Protein AF-A0A6N9NFJ2-F1 (afdb_monomer)

Nearest PDB structures (foldseek):
  4tq3-assembly1_A  TM=7.080E-01  e=1.191E-01  Archaeoglobus fulgidus DSM 4304
  4od4-assembly1_A  TM=5.923E-01  e=2.872E-01  Aeropyrum pernix K1
  8djm-assembly1_B  TM=4.658E-01  e=3.847E+00  Cricetulus griseus

Secondary structure (DSSP, 8-state):
-HHHHHHHHHHHHHHHHHS-BTTBPPGGGSTTTHHHHHHHHHHIIIIIHHHHHTT-----HHHHHHHHHHHHHHHHHHHHHHHHTHHHHHHTT---HHHHHHHHHHHHHHHHHHHHHHHHHHHHTTT-GGGHHHHHHHHHHHHHHHHHHHT--TTS-HHIIIIIIGGGGGHHHHHHHHHHHH-

Foldseek 3Di:
DQLCVLVVVLVVLVCLCCDADVPRHRPQQPAACVLLSQLLSVLCVPPVNVCSVVVVPPPDVLSVLVSVLSSLLSSLLCLLVVQLCLVVCVVVVRHHPCVVLPLVRSLVVSLVSLQVSLVVLVVSLVVDVVCNLLSNQSNVLSNVLNVLSNPRDSPDDPCSCVPVSVCSVCRSVVSSVVVVVVD

Mean predicted aligned error: 4.82 Å

Sequence (183 aa):
MKVLVILIPIGFISFWYVVDLKSIPAIRSIPFIKLFVIGITWSLSTFGLPLMISNSLYCSKNYAILFLSITFYVILQTIPFDIRDIDYDTELKIKTLAQRLGVKKSKLLSATGFLTLSITFYLISFHELSTQIIVQSYAISSLLAIPLILAINPHKKEYYYSGVIESILLFPFLIHLFLSKVF

Radius of gyration: 17.33 Å; Cα contacts (8 Å, |Δi|>4): 200; chains: 1; bounding box: 42×37×40 Å

Solvent-accessible surface area (backbone atoms only — not comparable to full-atom values): 9720 Å² total; per-residue (Å²): 115,75,67,56,71,56,49,52,57,47,53,50,51,58,48,38,35,73,42,60,59,87,91,43,74,19,51,51,60,44,65,59,42,45,46,56,55,52,10,49,50,48,30,40,61,72,47,47,45,55,44,60,71,69,66,65,72,66,89,43,72,64,58,57,51,49,51,50,52,49,18,50,52,44,27,42,62,41,45,64,55,42,40,51,39,40,65,62,32,55,78,71,68,35,49,45,60,25,65,74,58,31,64,70,52,38,34,50,52,29,36,54,48,28,50,51,48,20,53,52,26,51,58,52,33,78,76,38,77,94,50,21,63,59,32,44,15,44,16,54,32,26,55,62,42,31,64,58,49,68,67,60,55,65,89,57,60,68,65,53,48,70,50,60,57,53,44,53,78,48,35,32,57,57,42,30,62,52,50,68,70,78,107

Organism: NCBI:txid2692424

Structure (mmCIF, N/CA/C/O backbone):
data_AF-A0A6N9NFJ2-F1
#
_entry.id   AF-A0A6N9NFJ2-F1
#
loop_
_atom_site.group_PDB
_atom_site.id
_atom_site.type_symbol
_atom_site.label_atom_id
_atom_site.label_alt_id
_atom_site.label_comp_id
_atom_site.label_asym_id
_atom_site.label_entity_id
_atom_site.label_seq_id
_atom_site.pdbx_PDB_ins_code
_atom_site.Cartn_x
_atom_site.Cartn_y
_atom_site.Cartn_z
_atom_site.occupancy
_atom_site.B_iso_or_equiv
_atom_site.auth_seq_id
_atom_site.auth_comp_id
_atom_site.auth_asym_id
_atom_site.auth_atom_id
_atom_site.pdbx_PDB_model_num
ATOM 1 N N . MET A 1 1 ? -6.913 -18.314 -22.793 1.00 64.62 1 MET A N 1
ATOM 2 C CA . MET A 1 1 ? -6.769 -19.337 -21.729 1.00 64.62 1 MET A CA 1
ATOM 3 C C . MET A 1 1 ? -5.923 -18.858 -20.546 1.00 64.62 1 MET A C 1
ATOM 5 O O . MET A 1 1 ? -6.431 -18.908 -19.439 1.00 64.62 1 MET A O 1
ATOM 9 N N . LYS A 1 2 ? -4.700 -18.327 -20.746 1.00 74.75 2 LYS A N 1
ATOM 10 C CA . LYS A 1 2 ? -3.816 -17.861 -19.649 1.00 74.75 2 LYS A CA 1
ATOM 11 C C . LYS A 1 2 ? -4.463 -16.825 -18.708 1.00 74.75 2 LYS A C 1
ATOM 13 O O . LYS A 1 2 ? -4.394 -16.991 -17.503 1.00 74.75 2 LYS A O 1
ATOM 18 N N . VAL A 1 3 ? -5.175 -15.827 -19.243 1.00 81.50 3 VAL A N 1
ATOM 19 C CA . VAL A 1 3 ? -5.860 -14.766 -18.462 1.00 81.50 3 VAL A CA 1
ATOM 20 C C . VAL A 1 3 ? -6.825 -15.310 -17.402 1.00 81.50 3 VAL A C 1
ATOM 22 O O . VAL A 1 3 ? -6.833 -14.832 -16.269 1.00 81.50 3 VAL A O 1
ATOM 25 N N . LEU A 1 4 ? -7.579 -16.361 -17.734 1.00 85.38 4 LEU A N 1
ATOM 26 C CA . LEU A 1 4 ? -8.541 -16.973 -16.815 1.00 85.38 4 LEU A CA 1
ATOM 27 C C . LEU A 1 4 ? -7.863 -17.622 -15.601 1.00 85.38 4 LEU A C 1
ATOM 29 O O . LEU A 1 4 ? -8.461 -17.659 -14.530 1.00 85.38 4 LEU A O 1
ATOM 33 N N . VAL A 1 5 ? -6.610 -18.070 -15.744 1.00 82.69 5 VAL A N 1
ATOM 34 C CA . VAL A 1 5 ? -5.832 -18.686 -14.655 1.00 82.69 5 VAL A CA 1
ATOM 35 C C . VAL A 1 5 ? -5.574 -17.696 -13.519 1.00 82.69 5 VAL A C 1
ATOM 37 O O . VAL A 1 5 ? -5.507 -18.116 -12.372 1.00 82.69 5 VAL A O 1
ATOM 40 N N . ILE A 1 6 ? -5.472 -16.395 -13.809 1.00 81.69 6 ILE A N 1
ATOM 41 C CA . ILE A 1 6 ? -5.310 -15.352 -12.785 1.00 81.69 6 ILE A CA 1
ATOM 42 C C . ILE A 1 6 ? -6.665 -14.759 -12.375 1.00 81.69 6 ILE A C 1
ATOM 44 O O . ILE A 1 6 ? -6.915 -14.569 -11.186 1.00 81.69 6 ILE A O 1
ATOM 48 N N . LEU A 1 7 ? -7.569 -14.504 -13.329 1.00 88.50 7 LEU A N 1
ATOM 49 C CA . LEU A 1 7 ? -8.861 -13.876 -13.030 1.00 88.50 7 LEU A CA 1
ATOM 50 C C . LEU A 1 7 ? -9.767 -14.731 -12.142 1.00 88.50 7 LEU A C 1
ATOM 52 O O . LEU A 1 7 ? -10.427 -14.181 -11.266 1.00 88.50 7 LEU A O 1
ATOM 56 N N . ILE A 1 8 ? -9.809 -16.052 -12.346 1.00 91.38 8 ILE A N 1
ATOM 57 C CA . ILE A 1 8 ? -10.678 -16.929 -11.550 1.00 91.38 8 ILE A CA 1
ATOM 58 C C . ILE A 1 8 ? -10.257 -16.910 -10.067 1.00 91.38 8 ILE A C 1
ATOM 60 O O . ILE A 1 8 ? -11.113 -16.616 -9.231 1.00 91.38 8 ILE A O 1
ATOM 64 N N . PRO A 1 9 ? -8.973 -17.129 -9.706 1.00 90.00 9 PRO A N 1
ATOM 65 C CA . PRO A 1 9 ? -8.524 -16.989 -8.323 1.00 90.00 9 PRO A CA 1
ATOM 66 C C . PRO A 1 9 ? -8.741 -15.592 -7.739 1.00 90.00 9 PRO A C 1
ATOM 68 O O . PRO A 1 9 ? -9.229 -15.491 -6.619 1.00 90.00 9 PRO A O 1
ATOM 71 N N . ILE A 1 10 ? -8.435 -14.518 -8.480 1.00 91.56 10 ILE A N 1
ATOM 72 C CA . ILE A 1 10 ? -8.664 -13.137 -8.013 1.00 91.56 10 ILE A CA 1
ATOM 73 C C . ILE A 1 10 ? -10.145 -12.90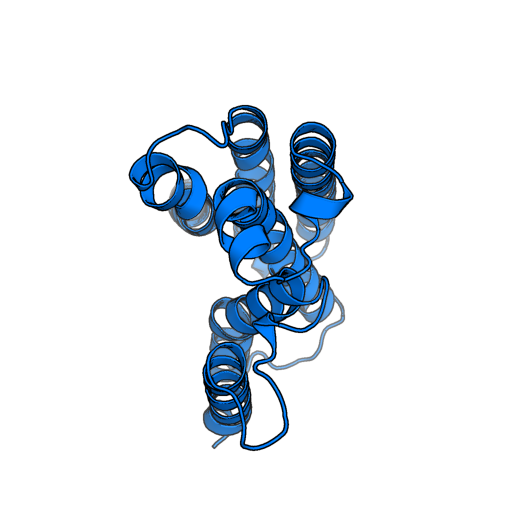0 -7.722 1.00 91.56 10 ILE A C 1
ATOM 75 O O . ILE A 1 10 ? -10.486 -12.355 -6.673 1.00 91.56 10 ILE A O 1
ATOM 79 N N . GLY A 1 11 ? -11.026 -13.314 -8.635 1.00 92.31 11 GLY A N 1
ATOM 80 C CA . GLY A 1 11 ? -12.470 -13.159 -8.492 1.00 92.31 11 GLY A CA 1
ATOM 81 C C . GLY A 1 11 ? -13.002 -13.943 -7.298 1.00 92.31 11 GLY A C 1
ATOM 82 O O . GLY A 1 11 ? -13.763 -13.408 -6.496 1.00 92.31 11 GLY A O 1
ATOM 83 N N . PHE A 1 12 ? -12.534 -15.180 -7.126 1.00 93.00 12 PHE A N 1
ATOM 84 C CA . PHE A 1 12 ? -12.898 -16.009 -5.982 1.00 93.00 12 PHE A CA 1
ATOM 85 C C . PHE A 1 12 ? -12.409 -15.419 -4.652 1.00 93.00 12 PHE A C 1
ATOM 87 O O . PHE A 1 12 ? -13.191 -15.320 -3.708 1.00 93.00 12 PHE A O 1
ATOM 94 N N . ILE A 1 13 ? -11.150 -14.972 -4.581 1.00 93.12 13 ILE A N 1
ATOM 95 C CA . ILE A 1 13 ? -10.584 -14.319 -3.390 1.00 93.12 13 ILE A CA 1
ATOM 96 C C . ILE A 1 13 ? -11.351 -13.034 -3.075 1.00 93.12 13 ILE A C 1
ATOM 98 O O . ILE A 1 13 ? -11.711 -12.818 -1.925 1.00 93.12 13 ILE A O 1
ATOM 102 N N . SER A 1 14 ? -11.658 -12.213 -4.080 1.00 92.19 14 SER A N 1
ATOM 103 C CA . SER A 1 14 ? -12.430 -10.974 -3.910 1.00 92.19 14 SER A CA 1
ATOM 104 C C . SER A 1 14 ? -13.844 -11.239 -3.393 1.00 92.19 14 SER A C 1
ATOM 106 O O . SER A 1 14 ? -14.335 -10.516 -2.530 1.00 92.19 14 SER A O 1
ATOM 108 N N . PHE A 1 15 ? -14.490 -12.300 -3.883 1.00 93.81 15 PHE A N 1
ATOM 109 C CA . PHE A 1 15 ? -15.811 -12.713 -3.419 1.00 93.81 15 PHE A CA 1
ATOM 110 C C . PHE A 1 15 ? -15.776 -13.189 -1.960 1.00 93.81 15 PHE A C 1
ATOM 112 O O . PHE A 1 15 ? -16.479 -12.649 -1.105 1.00 93.81 15 PHE A O 1
ATOM 119 N N . TRP A 1 16 ? -14.910 -14.156 -1.652 1.00 94.56 16 TRP A N 1
ATOM 120 C CA . TRP A 1 16 ? -14.774 -14.723 -0.307 1.00 94.56 16 TRP A CA 1
ATOM 121 C C . TRP A 1 16 ? -14.178 -13.723 0.699 1.00 94.56 16 TRP A C 1
ATOM 123 O O . TRP A 1 16 ? -14.354 -13.844 1.910 1.00 94.56 16 TRP A O 1
ATOM 133 N N . TYR A 1 17 ? -13.510 -12.673 0.225 1.00 92.62 17 TYR A N 1
ATOM 134 C CA . TYR A 1 17 ? -13.059 -11.587 1.084 1.00 92.62 17 TYR A CA 1
ATOM 135 C C . TYR A 1 17 ? -14.217 -10.886 1.803 1.00 92.62 17 TYR A C 1
ATOM 137 O O . TYR A 1 17 ? -14.053 -10.500 2.961 1.00 92.62 17 TYR A O 1
ATOM 145 N N . VAL A 1 18 ? -15.382 -10.763 1.160 1.00 89.81 18 VAL A N 1
ATOM 146 C CA . VAL A 1 18 ? -16.557 -10.082 1.726 1.00 89.81 18 VAL A CA 1
ATOM 147 C C . VAL A 1 18 ? -17.613 -11.064 2.233 1.00 89.81 18 VAL A C 1
ATOM 149 O O . VAL A 1 18 ? -18.257 -10.779 3.242 1.00 89.81 18 VAL A O 1
ATOM 152 N N . VAL A 1 19 ? -17.794 -12.194 1.546 1.00 91.00 19 VAL A N 1
ATOM 153 C CA . VAL A 1 19 ? -18.901 -13.132 1.775 1.00 91.00 19 VAL A CA 1
ATOM 154 C C . VAL A 1 19 ? -18.457 -14.326 2.619 1.00 91.00 19 VAL A C 1
ATOM 156 O O . VAL A 1 19 ? -17.473 -14.987 2.293 1.00 91.00 19 VAL A O 1
ATOM 159 N N . ASP A 1 20 ? -19.227 -14.644 3.662 1.00 90.38 20 ASP A N 1
ATOM 160 C CA . ASP A 1 20 ? -19.066 -15.882 4.427 1.00 90.38 20 ASP A CA 1
ATOM 161 C C . ASP A 1 20 ? -1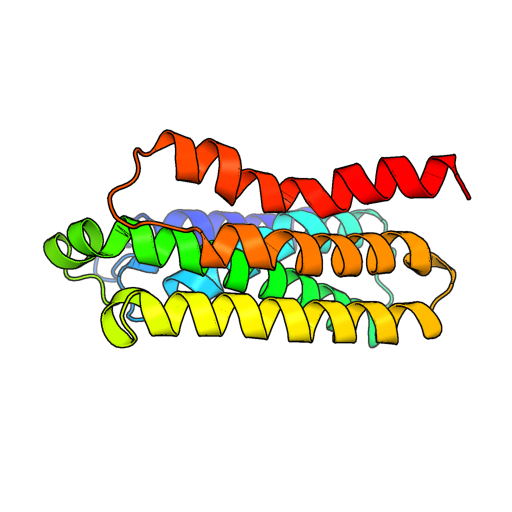9.456 -17.096 3.565 1.00 90.38 20 ASP A C 1
ATOM 163 O O . ASP A 1 20 ? -20.543 -17.162 2.982 1.00 90.38 20 ASP A O 1
ATOM 167 N N . LEU A 1 21 ? -18.581 -18.098 3.495 1.00 89.62 21 LEU A N 1
ATOM 168 C CA . LEU A 1 21 ? -18.822 -19.350 2.784 1.00 89.62 21 LEU A CA 1
ATOM 169 C C . LEU A 1 21 ? -19.349 -20.408 3.753 1.00 89.62 21 LEU A C 1
ATOM 171 O O . LEU A 1 21 ? -18.594 -21.225 4.284 1.00 89.62 21 LEU A O 1
ATOM 175 N N . LYS A 1 22 ? -20.672 -20.432 3.945 1.00 86.75 22 LYS A N 1
ATOM 176 C CA . LYS A 1 22 ? -21.357 -21.343 4.881 1.00 86.75 22 LYS A CA 1
ATOM 177 C C . LYS A 1 22 ? -20.802 -21.194 6.306 1.00 86.75 22 LYS A C 1
ATOM 179 O O . LYS A 1 22 ? -21.121 -20.230 6.983 1.00 86.75 22 LYS A O 1
ATOM 184 N N . SER A 1 23 ? -19.999 -22.154 6.761 1.00 87.38 23 SER A N 1
ATOM 185 C CA . SER A 1 23 ? -19.356 -22.172 8.078 1.00 87.38 23 SER A CA 1
ATOM 186 C C . SER A 1 23 ? -17.978 -21.507 8.095 1.00 87.38 23 SER A C 1
ATOM 188 O O . SER A 1 23 ? -17.383 -21.371 9.162 1.00 87.38 23 SER A O 1
ATOM 190 N N . ILE A 1 24 ? -17.450 -21.125 6.932 1.00 88.81 24 ILE A N 1
ATOM 191 C CA . ILE A 1 24 ? -16.143 -20.492 6.799 1.00 88.81 24 ILE A CA 1
ATOM 192 C C . ILE A 1 24 ? -16.359 -18.980 6.708 1.00 88.81 24 ILE A C 1
ATOM 194 O O . ILE A 1 24 ? -16.988 -18.524 5.751 1.00 88.81 24 ILE A O 1
ATOM 198 N N . PRO A 1 25 ? -15.854 -18.191 7.667 1.00 88.50 25 PRO A N 1
ATOM 199 C CA . PRO A 1 25 ? -16.075 -16.757 7.653 1.00 88.50 25 PRO A CA 1
ATOM 200 C C . PRO A 1 25 ? -15.316 -16.089 6.497 1.00 88.50 25 PRO A C 1
ATOM 202 O O . PRO A 1 25 ? -14.372 -16.651 5.927 1.00 88.50 25 PRO A O 1
ATOM 205 N N . ALA A 1 26 ? -15.744 -14.883 6.146 1.00 92.31 26 ALA A N 1
ATOM 206 C CA . ALA A 1 26 ? -15.134 -14.052 5.127 1.00 92.31 26 ALA A CA 1
ATOM 207 C C . ALA A 1 26 ? -13.663 -13.790 5.462 1.00 92.31 26 ALA A C 1
ATOM 209 O O . ALA A 1 26 ? -13.305 -13.553 6.616 1.00 92.31 26 ALA A O 1
ATOM 210 N N . ILE A 1 27 ? -12.792 -13.758 4.452 1.00 91.31 27 ILE A N 1
ATOM 211 C CA . ILE A 1 27 ? -11.342 -13.615 4.679 1.00 91.31 27 ILE A CA 1
ATOM 212 C C . ILE A 1 27 ? -11.028 -12.325 5.457 1.00 91.31 27 ILE A C 1
ATOM 214 O O . ILE A 1 27 ? -10.115 -12.308 6.282 1.00 91.31 27 ILE A O 1
ATOM 218 N N . ARG A 1 28 ? -11.820 -11.257 5.266 1.00 89.00 28 ARG A N 1
ATOM 219 C CA . ARG A 1 28 ? -11.669 -9.994 6.007 1.00 89.00 28 ARG A CA 1
ATOM 220 C C . ARG A 1 28 ? -11.803 -10.132 7.525 1.00 89.00 28 ARG A C 1
ATOM 222 O O . ARG A 1 28 ? -11.296 -9.273 8.237 1.00 89.00 28 ARG A O 1
ATOM 229 N N . SER A 1 29 ? -12.481 -11.166 8.028 1.00 87.94 29 SER A N 1
ATOM 230 C CA . SER A 1 29 ? -12.649 -11.383 9.468 1.00 87.94 29 SER A CA 1
ATOM 231 C C . SER A 1 29 ? -11.426 -12.045 10.109 1.00 87.94 29 SER A C 1
ATOM 233 O O . SER A 1 29 ? -11.321 -12.081 11.336 1.00 87.94 29 SER A O 1
ATOM 235 N N . ILE A 1 30 ? -10.509 -12.597 9.307 1.00 90.50 30 ILE A N 1
ATOM 236 C CA . ILE A 1 30 ? -9.279 -13.211 9.804 1.00 90.50 30 ILE A CA 1
ATOM 237 C C . ILE A 1 30 ? -8.349 -12.091 10.304 1.00 90.50 30 ILE A C 1
ATOM 239 O O . ILE A 1 30 ? -8.017 -11.178 9.540 1.00 90.50 30 ILE A O 1
ATOM 243 N N . PRO A 1 31 ? -7.888 -12.148 11.569 1.00 88.69 31 PRO A N 1
ATOM 244 C CA . PRO A 1 31 ? -7.047 -11.108 12.146 1.00 88.69 31 PRO A CA 1
ATOM 245 C C . PRO A 1 31 ? -5.807 -10.794 11.304 1.00 88.69 31 PRO A C 1
ATOM 247 O O . PRO A 1 31 ? -5.075 -11.699 10.907 1.00 88.69 31 PRO A O 1
ATOM 250 N N . PHE A 1 32 ? -5.535 -9.504 11.098 1.00 90.44 32 PHE A N 1
ATOM 251 C CA . PHE A 1 32 ? -4.314 -8.966 10.475 1.00 90.44 32 PHE A CA 1
ATOM 252 C C . PHE A 1 32 ? -4.071 -9.320 8.997 1.00 90.44 32 PHE A C 1
ATOM 254 O O . PHE A 1 32 ? -3.110 -8.814 8.418 1.00 90.44 32 PHE A O 1
ATOM 261 N N . ILE A 1 33 ? -4.918 -10.136 8.358 1.00 91.31 33 ILE A N 1
ATOM 262 C CA . ILE A 1 33 ? -4.690 -10.566 6.969 1.00 91.31 33 ILE A CA 1
ATOM 263 C C . ILE A 1 33 ? -5.245 -9.580 5.931 1.00 91.31 33 ILE A C 1
ATOM 265 O O . ILE A 1 33 ? -4.797 -9.587 4.784 1.00 91.31 33 ILE A O 1
ATOM 269 N N . LYS A 1 34 ? -6.190 -8.720 6.345 1.00 91.06 34 LYS A N 1
ATOM 270 C CA . LYS A 1 34 ? -6.930 -7.751 5.511 1.00 91.06 34 LYS A CA 1
ATOM 271 C C . LYS A 1 34 ? -6.020 -7.039 4.502 1.00 91.06 34 LYS A C 1
ATOM 273 O O . LYS A 1 34 ? -6.225 -7.146 3.297 1.00 91.06 34 LYS A O 1
ATOM 278 N N . LEU A 1 35 ? -4.963 -6.399 5.000 1.00 94.00 35 LEU A N 1
ATOM 279 C CA . LEU A 1 35 ? -3.989 -5.651 4.198 1.00 94.00 35 LEU A CA 1
ATOM 280 C C . LEU A 1 35 ? -3.246 -6.504 3.154 1.00 94.00 35 LEU A C 1
ATOM 282 O O . LEU A 1 35 ? -3.071 -6.063 2.020 1.00 94.00 35 LEU A O 1
ATOM 286 N N . PHE A 1 36 ? -2.860 -7.738 3.490 1.00 94.69 36 PHE A N 1
ATOM 287 C CA . PHE A 1 36 ? -2.147 -8.627 2.566 1.00 94.69 36 PHE A CA 1
ATOM 288 C C . PHE A 1 36 ? -3.047 -9.117 1.434 1.00 94.69 36 PHE A C 1
ATOM 290 O O . PHE A 1 36 ? -2.625 -9.143 0.280 1.00 94.69 36 PHE A O 1
ATOM 297 N N . VAL A 1 37 ? -4.295 -9.467 1.752 1.00 94.50 37 VAL A N 1
ATOM 298 C CA . VAL A 1 37 ? -5.272 -9.933 0.759 1.00 94.50 37 VAL A CA 1
ATOM 299 C C . VAL A 1 37 ? -5.586 -8.822 -0.232 1.00 94.50 37 VAL A C 1
ATOM 301 O O . VAL A 1 37 ? -5.542 -9.063 -1.438 1.00 94.50 37 VAL A O 1
ATOM 304 N N . ILE A 1 38 ? -5.820 -7.597 0.254 1.00 94.06 38 ILE A N 1
ATOM 305 C CA . ILE A 1 38 ? -6.029 -6.428 -0.610 1.00 94.06 38 ILE A CA 1
ATOM 306 C C . ILE A 1 38 ? -4.791 -6.194 -1.482 1.00 94.06 38 ILE A C 1
ATOM 308 O O . ILE A 1 38 ? -4.921 -6.104 -2.701 1.00 94.06 38 ILE A O 1
ATOM 312 N N . GLY A 1 39 ? -3.598 -6.159 -0.882 1.00 94.69 39 GLY A N 1
ATOM 313 C CA . GLY A 1 39 ? -2.344 -5.906 -1.589 1.00 94.69 39 GLY A CA 1
ATOM 314 C C . GLY A 1 39 ? -2.071 -6.887 -2.726 1.00 94.69 39 GLY A C 1
ATOM 315 O O . GLY A 1 39 ? -1.794 -6.458 -3.843 1.00 94.69 39 GLY A O 1
ATOM 316 N N . ILE A 1 40 ? -2.195 -8.190 -2.459 1.00 94.69 40 ILE A N 1
ATOM 317 C CA . ILE A 1 40 ? -1.970 -9.253 -3.452 1.00 94.69 40 ILE A CA 1
ATOM 318 C C . ILE A 1 40 ? -3.028 -9.198 -4.556 1.00 94.69 40 ILE A C 1
ATOM 320 O O . ILE A 1 40 ? -2.704 -9.307 -5.736 1.00 94.69 40 ILE A O 1
ATOM 324 N N . THR A 1 41 ? -4.298 -9.014 -4.193 1.00 94.69 41 THR A N 1
ATOM 325 C CA . THR A 1 41 ? -5.402 -8.964 -5.165 1.00 94.69 41 THR A CA 1
ATOM 326 C C . THR A 1 41 ? -5.226 -7.786 -6.123 1.00 94.69 41 THR A C 1
ATOM 328 O O . THR A 1 41 ? -5.343 -7.943 -7.341 1.00 94.69 41 THR A O 1
ATOM 331 N N . TRP A 1 42 ? -4.877 -6.613 -5.589 1.00 93.88 42 TRP A N 1
ATOM 332 C CA . TRP A 1 42 ? -4.619 -5.417 -6.385 1.00 93.88 42 TRP A CA 1
ATOM 333 C C . TRP A 1 42 ? -3.371 -5.550 -7.246 1.00 93.88 42 TRP A C 1
ATOM 335 O O . TRP A 1 42 ? -3.450 -5.265 -8.435 1.00 93.88 42 TRP A O 1
ATOM 345 N N . SER A 1 43 ? -2.242 -6.009 -6.703 1.00 92.69 43 SER A N 1
ATOM 346 C CA . SER A 1 43 ? -1.005 -6.135 -7.482 1.00 92.69 43 SER A CA 1
ATOM 347 C C . SER A 1 43 ? -1.115 -7.189 -8.582 1.00 92.69 43 SER A C 1
ATOM 349 O O . SER A 1 43 ? -0.618 -6.983 -9.692 1.00 92.69 43 SER A O 1
ATOM 351 N N . LEU A 1 44 ? -1.818 -8.299 -8.334 1.00 91.88 44 LEU A N 1
ATOM 352 C CA . LEU A 1 44 ? -2.129 -9.269 -9.382 1.00 91.88 44 LEU A CA 1
ATOM 353 C C . LEU A 1 44 ? -3.017 -8.650 -10.463 1.00 91.88 44 LEU A C 1
ATOM 355 O O . LEU A 1 44 ? -2.807 -8.926 -11.639 1.00 91.88 44 LEU A O 1
ATOM 359 N N . SER A 1 45 ? -3.964 -7.789 -10.090 1.00 91.19 45 SER A N 1
ATOM 360 C CA . SER A 1 45 ? -4.864 -7.139 -11.046 1.00 91.19 45 SER A CA 1
ATOM 361 C C . SER A 1 45 ? -4.167 -6.060 -11.881 1.00 91.19 45 SER A C 1
ATOM 363 O O . SER A 1 45 ? -4.370 -5.991 -13.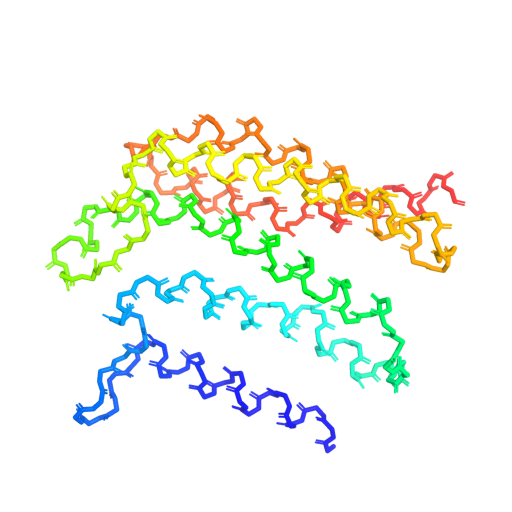090 1.00 91.19 45 SER A O 1
ATOM 365 N N . THR A 1 46 ? -3.334 -5.225 -11.259 1.00 88.25 46 THR A N 1
ATOM 366 C CA . THR A 1 46 ? -2.731 -4.044 -11.901 1.00 88.25 46 THR A CA 1
ATOM 367 C C . THR A 1 46 ? -1.376 -4.314 -12.538 1.00 88.25 46 THR A C 1
ATOM 369 O O . THR A 1 46 ? -1.009 -3.618 -13.479 1.00 88.25 46 THR A O 1
ATOM 372 N N . PHE A 1 47 ? -0.637 -5.320 -12.068 1.00 87.50 47 PHE A N 1
ATOM 373 C CA . PHE A 1 47 ? 0.684 -5.664 -12.595 1.00 87.50 47 PHE A CA 1
ATOM 374 C C . PHE A 1 47 ? 0.747 -7.104 -13.111 1.00 87.50 47 PHE A C 1
ATOM 376 O O . PHE A 1 47 ? 1.201 -7.338 -14.231 1.00 87.50 47 PHE A O 1
ATOM 383 N N . GLY A 1 48 ? 0.244 -8.071 -12.338 1.00 86.50 48 GLY A N 1
ATOM 384 C CA . GLY A 1 48 ? 0.284 -9.491 -12.709 1.00 86.50 48 GLY A CA 1
ATOM 385 C C . GLY A 1 48 ? -0.471 -9.806 -14.006 1.00 86.50 48 GLY A C 1
ATOM 386 O O . GLY A 1 48 ? 0.062 -10.482 -14.887 1.00 86.50 48 GLY A O 1
ATOM 387 N N . LEU A 1 49 ? -1.693 -9.288 -14.154 1.00 87.75 49 LEU A N 1
ATOM 388 C CA . LEU A 1 49 ? -2.529 -9.485 -15.338 1.00 87.75 49 LEU A CA 1
ATOM 389 C C . LEU A 1 49 ? -1.903 -8.870 -16.602 1.00 87.75 49 LEU A C 1
ATOM 391 O O . LEU A 1 49 ? -1.722 -9.628 -17.561 1.00 87.75 49 LEU A O 1
ATOM 395 N N . PRO A 1 50 ? -1.523 -7.571 -16.640 1.00 85.31 50 PRO A N 1
ATOM 396 C CA . PRO A 1 50 ? -0.845 -7.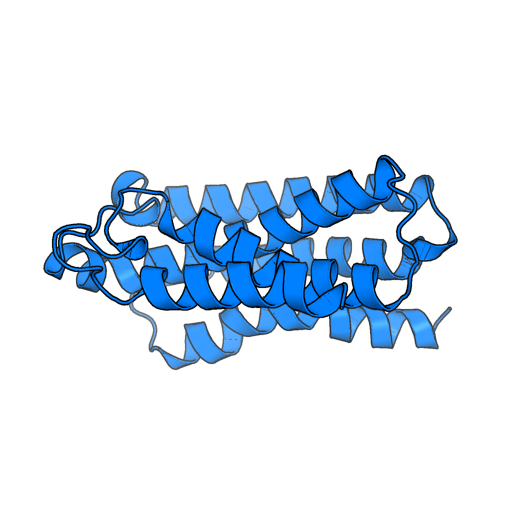000 -17.804 1.00 85.31 50 PRO A CA 1
ATOM 397 C C . PRO A 1 50 ? 0.421 -7.757 -18.205 1.00 85.31 50 PRO A C 1
ATOM 399 O O . PRO A 1 50 ? 0.591 -8.049 -19.386 1.00 85.31 50 PRO A O 1
ATOM 402 N N . LEU A 1 51 ? 1.254 -8.153 -17.234 1.00 81.25 51 LEU A N 1
ATOM 403 C CA . LEU A 1 51 ? 2.492 -8.898 -17.482 1.00 81.25 51 LEU A CA 1
ATOM 404 C C . LEU A 1 51 ? 2.240 -10.286 -18.093 1.00 81.25 51 LEU A C 1
ATOM 406 O O . LEU A 1 51 ? 3.017 -10.785 -18.908 1.00 81.25 51 LEU A O 1
ATOM 410 N N . MET A 1 52 ? 1.139 -10.930 -17.713 1.00 81.50 52 MET A N 1
ATOM 411 C CA . MET A 1 52 ? 0.758 -12.212 -18.293 1.00 81.50 52 MET A CA 1
ATOM 412 C C . MET A 1 52 ? 0.204 -12.056 -19.719 1.00 81.50 52 MET A C 1
ATOM 414 O O . MET A 1 52 ? 0.418 -12.934 -20.558 1.00 81.50 52 MET A O 1
ATOM 418 N N . ILE A 1 53 ? -0.502 -10.954 -19.999 1.00 84.38 53 ILE A N 1
ATOM 419 C CA . ILE A 1 53 ? -1.068 -10.641 -21.323 1.00 84.38 53 ILE A CA 1
ATOM 420 C C . ILE A 1 53 ? 0.031 -10.263 -22.316 1.00 84.38 53 ILE A C 1
ATOM 422 O O . ILE A 1 53 ? -0.005 -10.719 -23.458 1.00 84.38 53 ILE A O 1
ATOM 426 N N . SER A 1 54 ? 1.034 -9.496 -21.888 1.00 79.31 54 SER A N 1
ATOM 427 C CA . SER A 1 54 ? 2.161 -9.078 -22.730 1.00 79.31 54 SER A CA 1
ATOM 428 C C . SER A 1 54 ? 3.069 -10.235 -23.164 1.00 79.31 54 SER A C 1
ATOM 430 O O . SER A 1 54 ? 4.012 -10.006 -23.916 1.00 79.31 54 SER A O 1
ATOM 432 N N . ASN A 1 55 ? 2.825 -11.473 -22.702 1.00 69.50 55 ASN A N 1
ATOM 433 C CA . ASN A 1 55 ? 3.693 -12.641 -22.902 1.00 69.50 55 ASN A CA 1
ATOM 434 C C . ASN A 1 55 ? 5.166 -12.375 -22.526 1.00 69.50 55 ASN A C 1
ATOM 436 O O . ASN A 1 55 ? 6.037 -13.175 -22.857 1.00 69.50 55 ASN A O 1
ATOM 440 N N . SER A 1 56 ? 5.450 -11.330 -21.742 1.00 64.25 56 SER A N 1
ATOM 441 C CA . SER A 1 56 ? 6.776 -11.032 -21.185 1.00 64.25 56 SER A CA 1
ATOM 442 C C . SER A 1 56 ? 7.128 -11.967 -20.017 1.00 64.25 56 SER A C 1
ATOM 444 O O . SER A 1 56 ? 7.948 -11.636 -19.168 1.00 64.25 56 SER A O 1
ATOM 446 N N . LEU A 1 57 ? 6.498 -13.148 -19.985 1.00 52.41 57 LEU A N 1
ATOM 447 C CA . LEU A 1 57 ? 6.597 -14.237 -19.012 1.00 52.41 57 LEU A CA 1
ATOM 448 C C . LEU A 1 57 ? 7.944 -14.970 -19.096 1.00 52.41 57 LEU A C 1
ATOM 450 O O . LEU A 1 57 ? 8.003 -16.198 -19.086 1.00 52.41 57 LEU A O 1
ATOM 454 N N . TYR A 1 58 ? 9.043 -14.232 -19.134 1.00 51.00 58 TYR A N 1
ATOM 455 C CA . TYR A 1 58 ? 10.285 -14.765 -18.616 1.00 51.00 58 TYR A CA 1
ATOM 456 C C . TYR A 1 58 ? 10.361 -14.311 -17.167 1.00 51.00 58 TYR A C 1
ATOM 458 O O . TYR A 1 58 ? 10.549 -13.131 -16.889 1.00 51.00 58 TYR A O 1
ATOM 466 N N . CYS A 1 59 ? 10.151 -15.268 -16.257 1.00 54.50 59 CYS A N 1
ATOM 467 C CA . CYS A 1 59 ? 10.436 -15.204 -14.824 1.00 54.50 59 CYS A CA 1
ATOM 468 C C . CYS A 1 59 ? 11.901 -14.804 -14.574 1.00 54.50 59 CYS A C 1
ATOM 470 O O . CYS A 1 59 ? 12.704 -15.590 -14.071 1.00 54.50 59 CYS A O 1
ATOM 472 N N . SER A 1 60 ? 12.281 -13.582 -14.935 1.00 70.06 60 SER A N 1
ATOM 473 C CA . SER A 1 60 ? 13.499 -12.980 -14.435 1.00 70.06 60 SER A CA 1
ATOM 474 C C . SER A 1 60 ? 13.265 -12.690 -12.954 1.00 70.06 60 SER A C 1
ATOM 476 O O . SER A 1 60 ? 12.161 -12.327 -12.528 1.00 70.06 60 SER A O 1
ATOM 478 N N . LYS A 1 61 ? 14.306 -12.866 -12.138 1.00 73.25 61 LYS A N 1
ATOM 479 C CA . LYS A 1 61 ? 14.253 -12.524 -10.709 1.00 73.25 61 LYS A CA 1
ATOM 480 C C . LYS A 1 61 ? 13.803 -11.069 -10.501 1.00 73.25 61 LYS A C 1
ATOM 482 O O . LYS A 1 61 ? 13.138 -10.778 -9.511 1.00 73.25 61 LYS A O 1
ATOM 487 N N . ASN A 1 62 ? 14.086 -10.193 -11.465 1.00 78.38 62 ASN A N 1
ATOM 488 C CA . ASN A 1 62 ? 13.763 -8.772 -11.413 1.00 78.38 62 ASN A CA 1
ATOM 489 C C . ASN A 1 62 ? 12.248 -8.520 -11.469 1.00 78.38 62 ASN A C 1
ATOM 491 O O . ASN A 1 62 ? 11.741 -7.738 -10.667 1.00 78.38 62 ASN A O 1
ATOM 495 N N . TYR A 1 63 ? 11.495 -9.251 -12.301 1.00 81.62 63 TYR A N 1
ATOM 496 C CA . TYR A 1 63 ? 10.029 -9.127 -12.342 1.00 81.62 63 TYR A CA 1
ATOM 497 C C . TYR A 1 63 ? 9.350 -9.617 -11.060 1.00 81.62 63 TYR A C 1
ATOM 499 O O . TYR A 1 63 ? 8.374 -9.014 -10.615 1.00 81.62 63 TYR A O 1
ATOM 507 N N . ALA A 1 64 ? 9.866 -10.681 -10.438 1.00 86.44 64 ALA A N 1
ATOM 508 C CA . ALA A 1 64 ? 9.339 -11.172 -9.163 1.00 86.44 64 ALA A CA 1
ATOM 509 C C . ALA A 1 64 ? 9.564 -10.157 -8.030 1.00 86.44 64 ALA A C 1
ATOM 511 O O . ALA A 1 64 ? 8.651 -9.887 -7.249 1.00 86.44 64 ALA A O 1
ATOM 512 N N . ILE A 1 65 ? 10.757 -9.552 -7.978 1.00 89.00 65 ILE A N 1
ATOM 513 C CA . ILE A 1 65 ? 11.074 -8.473 -7.033 1.00 89.00 65 ILE A CA 1
ATOM 514 C C . ILE A 1 65 ? 10.164 -7.267 -7.285 1.00 89.00 65 ILE A C 1
ATOM 516 O O . ILE A 1 65 ? 9.614 -6.714 -6.337 1.00 89.00 65 ILE A O 1
ATOM 520 N N . LEU A 1 66 ? 9.953 -6.880 -8.545 1.00 89.50 66 LEU A N 1
ATOM 521 C CA . LEU A 1 66 ? 9.091 -5.753 -8.898 1.00 89.50 66 LEU A CA 1
ATOM 522 C C . LEU A 1 66 ? 7.629 -5.997 -8.491 1.00 89.50 66 LEU A C 1
ATOM 524 O O . LEU A 1 66 ? 7.021 -5.136 -7.858 1.00 89.50 66 LEU A O 1
ATOM 528 N N . PHE A 1 67 ? 7.089 -7.185 -8.773 1.00 90.94 67 PHE A N 1
ATOM 529 C CA . PHE A 1 67 ? 5.749 -7.581 -8.333 1.00 90.94 67 PHE A CA 1
ATOM 530 C C . PHE A 1 67 ? 5.608 -7.522 -6.807 1.00 90.94 67 PHE A C 1
ATOM 532 O O . PHE A 1 67 ? 4.619 -6.995 -6.290 1.00 90.94 67 PHE A O 1
ATOM 539 N N . LEU A 1 68 ? 6.605 -8.025 -6.075 1.00 94.25 68 LEU A N 1
ATOM 540 C CA . LEU A 1 68 ? 6.600 -7.988 -4.617 1.00 94.25 68 LEU A CA 1
ATOM 541 C C . LEU A 1 68 ? 6.655 -6.545 -4.093 1.00 94.25 68 LEU A C 1
ATOM 543 O O . LEU A 1 68 ? 5.870 -6.187 -3.217 1.00 94.25 68 LEU A O 1
ATOM 547 N N . SER A 1 69 ? 7.506 -5.695 -4.670 1.00 94.94 69 SER A N 1
ATOM 548 C CA . SER A 1 69 ? 7.603 -4.272 -4.322 1.00 94.94 69 SER A CA 1
ATOM 549 C C . SER A 1 69 ? 6.291 -3.522 -4.575 1.00 94.94 69 SER A C 1
ATOM 551 O O . SER A 1 69 ? 5.857 -2.750 -3.723 1.00 94.94 69 SER A O 1
ATOM 553 N N . ILE A 1 70 ? 5.609 -3.784 -5.696 1.00 94.31 70 ILE A N 1
ATOM 554 C CA . ILE A 1 70 ? 4.286 -3.206 -5.999 1.00 94.31 70 ILE A CA 1
ATOM 555 C C . ILE A 1 70 ? 3.223 -3.733 -5.026 1.00 94.31 70 ILE A C 1
ATOM 557 O O . ILE A 1 70 ? 2.376 -2.975 -4.561 1.00 94.31 70 ILE A O 1
ATOM 561 N N . THR A 1 71 ? 3.283 -5.013 -4.657 1.00 96.44 71 THR A N 1
ATOM 562 C CA . THR A 1 71 ? 2.389 -5.588 -3.640 1.00 96.44 71 THR A CA 1
ATOM 563 C C . THR A 1 71 ? 2.558 -4.872 -2.301 1.00 96.44 71 THR A C 1
ATOM 565 O O . THR A 1 71 ? 1.570 -4.446 -1.705 1.00 96.44 71 THR A O 1
ATOM 568 N N . PHE A 1 72 ? 3.798 -4.665 -1.847 1.00 97.44 72 PHE A N 1
ATOM 569 C CA . PHE A 1 72 ? 4.072 -3.906 -0.625 1.00 97.44 72 PHE A CA 1
ATOM 570 C C . PHE A 1 72 ? 3.656 -2.442 -0.733 1.00 97.44 72 PHE A C 1
ATOM 572 O O . PHE A 1 72 ? 3.132 -1.902 0.237 1.00 97.44 72 PHE A O 1
ATOM 579 N N . TYR A 1 73 ? 3.827 -1.818 -1.898 1.00 97.25 73 TYR A N 1
ATOM 580 C CA . TYR A 1 73 ? 3.356 -0.459 -2.146 1.00 97.25 73 TYR A CA 1
ATOM 581 C C . TYR A 1 73 ? 1.849 -0.349 -1.869 1.00 97.25 73 TYR A C 1
ATOM 583 O O . TYR A 1 73 ? 1.418 0.522 -1.113 1.00 97.25 73 TYR A O 1
ATOM 591 N N . VAL A 1 74 ? 1.049 -1.288 -2.391 1.00 96.81 74 VAL A N 1
ATOM 592 C CA . VAL A 1 74 ? -0.397 -1.330 -2.120 1.00 96.81 74 VAL A CA 1
ATOM 593 C C . VAL A 1 74 ? -0.685 -1.645 -0.648 1.00 96.81 74 VAL A C 1
ATOM 595 O O . VAL A 1 74 ? -1.534 -0.999 -0.043 1.00 96.81 74 VAL A O 1
ATOM 598 N N . ILE A 1 75 ? 0.034 -2.584 -0.025 1.00 97.31 75 ILE A N 1
ATOM 599 C CA . ILE A 1 75 ? -0.146 -2.898 1.404 1.00 97.31 75 ILE A CA 1
ATOM 600 C C . ILE A 1 75 ? 0.056 -1.648 2.268 1.00 97.31 75 ILE A C 1
ATOM 602 O O . ILE A 1 75 ? -0.794 -1.325 3.097 1.00 97.31 75 ILE A O 1
ATOM 606 N N . LEU A 1 76 ? 1.151 -0.915 2.075 1.00 97.25 76 LEU A N 1
ATOM 607 C CA . LEU A 1 76 ? 1.450 0.277 2.871 1.00 97.25 76 LEU A CA 1
ATOM 608 C C . LEU A 1 76 ? 0.403 1.371 2.667 1.00 97.25 76 LEU A C 1
ATOM 610 O O . LEU A 1 76 ? 0.041 2.055 3.627 1.00 97.25 76 LEU A O 1
ATOM 614 N N . GLN A 1 77 ? -0.119 1.475 1.446 1.00 95.06 77 GLN A N 1
ATOM 615 C CA . GLN A 1 77 ? -1.209 2.366 1.075 1.00 95.06 77 GLN A CA 1
ATOM 616 C C . GLN A 1 77 ? -2.551 1.993 1.728 1.00 95.06 77 GLN A C 1
ATOM 618 O O . GLN A 1 77 ? -3.382 2.868 1.966 1.00 95.06 77 GLN A O 1
ATOM 623 N N . THR A 1 78 ? -2.771 0.718 2.065 1.00 94.94 78 THR A N 1
ATOM 624 C CA . THR A 1 78 ? -3.994 0.280 2.765 1.00 94.94 78 THR A CA 1
ATOM 625 C C . THR A 1 78 ? -3.992 0.598 4.262 1.00 94.94 78 THR A C 1
ATOM 627 O O . THR A 1 78 ? -5.061 0.748 4.849 1.00 94.94 78 THR A O 1
ATOM 630 N N . ILE A 1 79 ? -2.820 0.773 4.887 1.00 95.81 79 ILE A N 1
ATOM 631 C CA . ILE A 1 79 ? -2.698 1.103 6.320 1.00 95.81 79 ILE A CA 1
ATOM 632 C C . ILE A 1 79 ? -3.478 2.382 6.700 1.00 95.81 79 ILE A C 1
ATOM 634 O O . ILE A 1 79 ? -4.169 2.368 7.716 1.00 95.81 79 ILE A O 1
ATOM 638 N N . PRO A 1 80 ? -3.428 3.482 5.925 1.00 93.88 80 PRO A N 1
ATOM 639 C CA . PRO A 1 80 ? -4.316 4.631 6.100 1.00 93.88 80 PRO A CA 1
ATOM 640 C C . PRO A 1 80 ? -5.807 4.312 6.252 1.00 93.88 80 PRO A C 1
ATOM 642 O O . PRO A 1 80 ? -6.467 4.889 7.116 1.00 93.88 80 PRO A O 1
ATOM 645 N N . PHE A 1 81 ? -6.335 3.404 5.432 1.00 93.06 81 PHE A N 1
ATOM 646 C CA . PHE A 1 81 ? -7.736 2.989 5.493 1.00 93.06 81 PHE A CA 1
ATOM 647 C C . PHE A 1 81 ? -7.991 2.133 6.734 1.00 93.06 81 PHE A C 1
ATOM 649 O O . PHE A 1 81 ? -8.992 2.321 7.411 1.00 93.06 81 PHE A O 1
ATOM 656 N N . ASP A 1 82 ? -7.028 1.288 7.108 1.00 94.00 82 ASP A N 1
ATOM 657 C CA . ASP A 1 82 ? -7.065 0.524 8.359 1.00 94.00 82 ASP A CA 1
ATOM 658 C C . ASP A 1 82 ? -7.10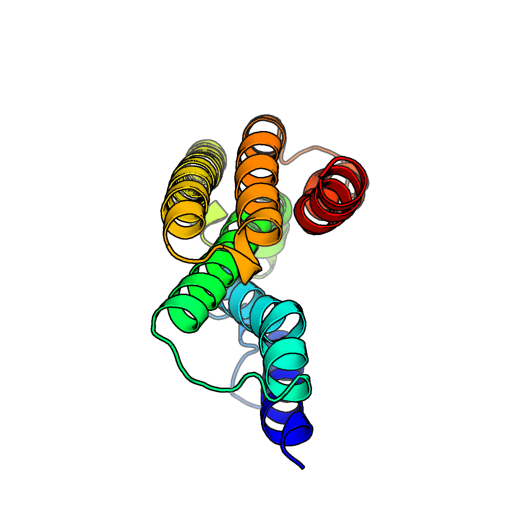3 1.442 9.599 1.00 94.00 82 ASP A C 1
ATOM 660 O O . ASP A 1 82 ? -7.791 1.149 10.569 1.00 94.00 82 ASP A O 1
ATOM 664 N N . ILE A 1 83 ? -6.401 2.585 9.562 1.00 94.44 83 ILE A N 1
ATOM 665 C CA . ILE A 1 83 ? -6.438 3.622 10.612 1.00 94.44 83 ILE A CA 1
ATOM 666 C C . ILE A 1 83 ? -7.801 4.317 10.671 1.00 94.44 83 ILE A C 1
ATOM 668 O O . ILE A 1 83 ? -8.288 4.604 11.764 1.00 94.44 83 ILE A O 1
ATOM 672 N N . ARG A 1 84 ? -8.384 4.636 9.512 1.00 92.44 84 ARG A N 1
ATOM 673 C CA . ARG A 1 84 ? -9.706 5.268 9.418 1.00 92.44 84 ARG A CA 1
ATOM 674 C C . ARG A 1 84 ? -10.790 4.360 9.991 1.00 92.44 84 ARG A C 1
ATOM 676 O O . ARG A 1 84 ? -11.661 4.832 10.710 1.00 92.44 84 ARG A O 1
ATOM 683 N N . ASP A 1 85 ? -10.709 3.074 9.673 1.00 92.00 85 ASP A N 1
ATOM 684 C CA . ASP A 1 85 ? -11.758 2.101 9.961 1.00 92.00 85 ASP A CA 1
ATOM 685 C C . ASP A 1 85 ? -11.663 1.518 11.384 1.00 92.00 85 ASP A C 1
ATOM 687 O O . ASP A 1 85 ? -12.425 0.615 11.705 1.00 92.00 85 ASP A O 1
ATOM 691 N N . ILE A 1 86 ? -10.777 2.024 12.260 1.00 92.81 86 ILE A N 1
ATOM 692 C CA . ILE A 1 86 ? -10.564 1.480 13.618 1.00 92.81 86 ILE A CA 1
ATOM 693 C C . ILE A 1 86 ? -11.877 1.317 14.392 1.00 92.81 86 ILE A C 1
ATOM 695 O O . ILE A 1 86 ? -12.104 0.243 14.957 1.00 92.81 86 ILE A O 1
ATOM 699 N N . ASP A 1 87 ? -12.722 2.351 14.427 1.00 90.88 87 ASP A N 1
ATOM 700 C CA . ASP A 1 87 ? -13.965 2.339 15.208 1.00 90.88 87 ASP A CA 1
ATOM 701 C C . ASP A 1 87 ? -14.963 1.324 14.624 1.00 90.88 87 ASP A C 1
ATOM 703 O O . ASP A 1 87 ? -15.461 0.451 15.335 1.00 90.88 87 ASP A O 1
ATOM 707 N N . TYR A 1 88 ? -15.150 1.349 13.303 1.00 90.19 88 TYR A N 1
ATOM 708 C CA . TYR A 1 88 ? -16.030 0.431 12.577 1.00 90.19 88 TYR A CA 1
ATOM 709 C C . TYR A 1 88 ? -15.582 -1.037 12.683 1.00 90.19 88 TYR A C 1
ATOM 711 O O . TYR A 1 88 ? -16.372 -1.928 12.995 1.00 90.19 88 TYR A O 1
ATOM 719 N N . ASP A 1 89 ? -14.290 -1.306 12.485 1.00 91.62 89 ASP A N 1
ATOM 720 C CA . ASP A 1 89 ? -13.722 -2.648 12.608 1.00 91.62 89 ASP A CA 1
ATOM 721 C C . ASP A 1 89 ? -13.800 -3.149 14.067 1.00 91.62 89 ASP A C 1
ATOM 723 O O . ASP A 1 89 ? -13.909 -4.356 14.299 1.00 91.62 89 ASP A O 1
ATOM 727 N N . THR A 1 90 ? -13.805 -2.248 15.061 1.00 91.81 90 THR A N 1
ATOM 728 C CA . THR A 1 90 ? -13.997 -2.605 16.480 1.00 91.81 90 THR A CA 1
ATOM 729 C C . THR A 1 90 ? -15.425 -3.082 16.741 1.00 91.81 90 THR A C 1
ATOM 731 O O . THR A 1 90 ? -15.608 -4.123 17.378 1.00 91.81 90 THR A O 1
ATOM 734 N N . GLU A 1 91 ? -16.432 -2.385 16.208 1.00 91.69 91 GLU A N 1
ATOM 735 C CA . GLU A 1 91 ? -17.844 -2.790 16.303 1.00 91.69 91 GLU A CA 1
ATOM 736 C C . GLU A 1 91 ? -18.088 -4.161 15.656 1.00 91.69 91 GLU A C 1
ATOM 738 O O . GLU A 1 91 ? -18.788 -5.010 16.215 1.00 91.69 91 GLU A O 1
ATOM 743 N N . LEU A 1 92 ? -17.433 -4.423 14.522 1.00 88.31 92 LEU A N 1
ATOM 744 C CA . LEU A 1 92 ? -17.501 -5.701 13.812 1.00 88.31 92 LEU A CA 1
ATOM 745 C C . LEU A 1 92 ? -16.608 -6.804 14.401 1.00 88.31 92 LEU A C 1
ATOM 747 O O . LEU A 1 92 ? -16.600 -7.923 13.882 1.00 88.31 92 LEU A O 1
ATOM 751 N N . LYS A 1 93 ? -15.856 -6.523 15.474 1.00 89.81 93 LYS A N 1
ATOM 752 C CA . LYS A 1 93 ? -14.886 -7.448 16.096 1.00 89.81 93 LYS A CA 1
ATOM 753 C C . LYS A 1 93 ? -13.812 -7.955 15.120 1.00 89.81 93 LYS A C 1
ATOM 755 O O . LYS A 1 93 ? -13.246 -9.035 15.317 1.00 89.81 93 LYS A O 1
ATOM 760 N N . ILE A 1 94 ? -13.503 -7.176 14.087 1.00 89.06 94 ILE A N 1
ATOM 761 C CA . ILE A 1 94 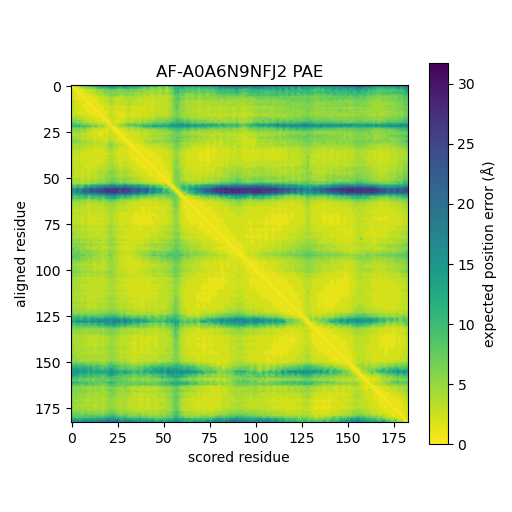? -12.437 -7.454 13.126 1.00 89.06 94 ILE A CA 1
ATOM 762 C C . ILE A 1 94 ? -11.135 -6.922 13.715 1.00 89.06 94 ILE A C 1
ATOM 764 O O . ILE A 1 94 ? -11.031 -5.745 14.038 1.00 89.06 94 ILE A O 1
ATOM 768 N N . LYS A 1 95 ? -10.132 -7.795 13.858 1.00 90.94 95 LYS A N 1
ATOM 769 C CA . LYS A 1 95 ? -8.826 -7.429 14.423 1.00 90.94 95 LYS A CA 1
ATOM 770 C C . LYS A 1 95 ? -7.875 -6.959 13.329 1.00 90.94 95 LYS A C 1
ATOM 772 O O . LYS A 1 95 ? -7.452 -7.764 12.495 1.00 90.94 95 LYS A O 1
ATOM 777 N N . THR A 1 96 ? -7.474 -5.695 13.379 1.00 93.75 96 THR A N 1
ATOM 778 C CA . THR A 1 96 ? -6.607 -5.090 12.361 1.00 93.75 96 THR A CA 1
ATOM 779 C C . THR A 1 96 ? -5.238 -4.668 12.885 1.00 93.75 96 THR A C 1
ATOM 781 O O . THR A 1 96 ? -4.967 -4.647 14.092 1.00 93.75 96 THR A O 1
ATOM 784 N N . LEU A 1 97 ? -4.323 -4.369 11.959 1.00 93.62 97 LEU A N 1
ATOM 785 C CA . LEU A 1 97 ? -2.970 -3.947 12.306 1.00 93.62 97 LEU A CA 1
ATOM 786 C C . LEU A 1 97 ? -3.001 -2.570 12.976 1.00 93.62 97 LEU A C 1
ATOM 788 O O . LEU A 1 97 ? -2.311 -2.362 13.979 1.00 93.62 97 LEU A O 1
ATOM 792 N N . ALA A 1 98 ? -3.842 -1.668 12.464 1.00 94.00 98 ALA A N 1
ATOM 793 C CA . ALA A 1 98 ? -3.994 -0.326 12.995 1.00 94.00 98 ALA A CA 1
ATOM 794 C C . ALA A 1 98 ? -4.553 -0.306 14.422 1.00 94.00 98 ALA A C 1
ATOM 796 O O . ALA A 1 98 ? -4.041 0.441 15.257 1.00 94.00 98 ALA A O 1
ATOM 797 N N . GLN A 1 99 ? -5.520 -1.173 14.739 1.00 94.56 99 GLN A N 1
ATOM 798 C CA . GLN A 1 99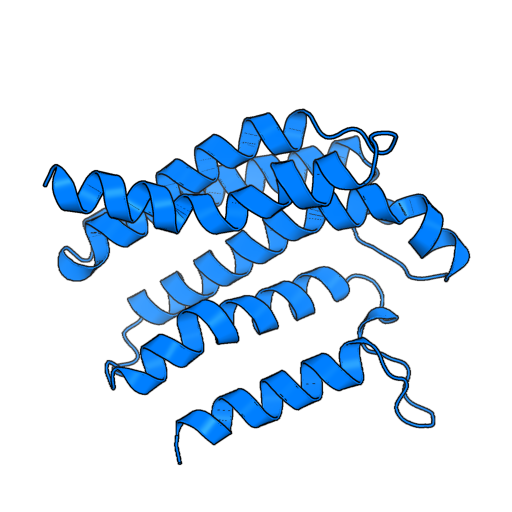 ? -6.023 -1.346 16.106 1.00 94.56 99 GLN A CA 1
ATOM 799 C C . GLN A 1 99 ? -4.923 -1.819 17.066 1.00 94.56 99 GLN A C 1
ATOM 801 O O . GLN A 1 99 ? -4.795 -1.303 18.175 1.00 94.56 99 GLN A O 1
ATOM 806 N N . ARG A 1 100 ? -4.091 -2.782 16.645 1.00 95.56 100 ARG A N 1
ATOM 807 C CA . ARG A 1 100 ? -3.025 -3.342 17.493 1.00 95.56 100 ARG A CA 1
ATOM 808 C C . ARG A 1 100 ? -1.878 -2.364 17.737 1.00 95.56 100 ARG A C 1
ATOM 810 O O . ARG A 1 100 ? -1.330 -2.323 18.836 1.00 95.56 100 ARG A O 1
ATOM 817 N N . LEU A 1 101 ? -1.457 -1.633 16.709 1.00 95.75 101 LEU A N 1
ATOM 818 C CA . LEU A 1 101 ? -0.328 -0.702 16.795 1.00 95.75 101 LEU A CA 1
ATOM 819 C C . LEU A 1 101 ? -0.744 0.685 17.304 1.00 95.75 101 LEU A C 1
ATOM 821 O O . LEU A 1 101 ? 0.081 1.415 17.861 1.00 95.75 101 LEU A O 1
ATOM 825 N N . GLY A 1 102 ? -2.006 1.053 17.105 1.00 95.25 102 GLY A N 1
ATOM 826 C CA . GLY A 1 102 ? -2.512 2.406 17.275 1.00 95.25 102 GLY A CA 1
ATOM 827 C C . GLY A 1 102 ? -2.123 3.324 16.113 1.00 95.25 102 GLY A C 1
ATOM 828 O O . GLY A 1 102 ? -1.224 3.045 15.313 1.00 95.25 102 GLY A O 1
ATOM 829 N N . VAL A 1 103 ? -2.785 4.479 16.043 1.00 95.25 103 VAL A N 1
ATOM 830 C CA . VAL A 1 103 ? -2.676 5.436 14.927 1.00 95.25 103 VAL A CA 1
ATOM 831 C C . VAL A 1 103 ? -1.229 5.872 14.667 1.00 95.25 103 VAL A C 1
ATOM 833 O O . VAL A 1 103 ? -0.745 5.790 13.540 1.00 95.25 103 VAL A O 1
ATOM 836 N N . LYS A 1 104 ? -0.506 6.314 15.707 1.00 95.75 104 LYS A N 1
ATOM 837 C CA . LYS A 1 104 ? 0.850 6.878 15.558 1.00 95.75 104 LYS A CA 1
ATOM 838 C C . LYS A 1 104 ? 1.846 5.864 14.989 1.00 95.75 104 LYS A C 1
ATOM 840 O O . LYS A 1 104 ? 2.571 6.186 14.052 1.00 95.75 104 LYS A O 1
ATOM 845 N N . LYS A 1 105 ? 1.868 4.641 15.532 1.00 97.31 105 LYS A N 1
ATOM 846 C CA . LYS A 1 105 ? 2.790 3.587 15.080 1.00 97.31 105 LYS A CA 1
ATOM 847 C C . LYS A 1 105 ? 2.419 3.071 13.691 1.00 97.31 105 LYS A C 1
ATOM 849 O O . LYS A 1 105 ? 3.316 2.781 12.913 1.00 97.31 105 LYS A O 1
ATOM 854 N N . SER A 1 106 ? 1.130 3.020 13.362 1.00 97.25 106 SER A N 1
ATOM 855 C CA . SER A 1 106 ? 0.657 2.602 12.035 1.00 97.25 106 SER A CA 1
ATOM 856 C C . SER A 1 106 ? 1.062 3.591 10.944 1.00 97.25 106 SER A C 1
ATOM 858 O O . SER A 1 106 ? 1.578 3.184 9.906 1.00 97.25 106 SER A O 1
ATOM 860 N N . LYS A 1 107 ? 0.930 4.899 11.206 1.00 96.50 107 LYS A N 1
ATOM 861 C CA . LYS A 1 107 ? 1.463 5.935 10.310 1.00 96.50 107 LYS A CA 1
ATOM 862 C C . LYS A 1 107 ? 2.966 5.806 10.120 1.00 96.50 107 LYS A C 1
ATOM 864 O O . LYS A 1 107 ? 3.435 5.873 8.992 1.00 96.50 107 LYS A O 1
ATOM 869 N N . LEU A 1 108 ? 3.707 5.634 11.219 1.00 97.75 108 LEU A N 1
ATOM 870 C CA . LEU A 1 108 ? 5.160 5.512 11.159 1.00 97.75 108 LEU A CA 1
ATOM 871 C C . LEU A 1 108 ? 5.572 4.277 10.356 1.00 97.75 108 LEU A C 1
ATOM 873 O O . LEU A 1 108 ? 6.434 4.400 9.501 1.00 97.75 108 LEU A O 1
ATOM 877 N N . LEU A 1 109 ? 4.919 3.132 10.574 1.00 98.06 109 LEU A N 1
ATOM 878 C CA . LEU A 1 109 ? 5.154 1.899 9.822 1.00 98.06 109 LEU A CA 1
ATOM 879 C C . LEU A 1 109 ? 4.912 2.087 8.320 1.00 98.06 109 LEU A C 1
ATOM 881 O O . LEU A 1 109 ? 5.727 1.662 7.507 1.00 98.06 109 LEU A O 1
ATOM 885 N N . SER A 1 110 ? 3.798 2.724 7.954 1.00 97.56 110 SER A N 1
ATOM 886 C CA . SER A 1 110 ? 3.485 3.002 6.553 1.00 97.56 110 SER A CA 1
ATOM 887 C C . SER A 1 110 ? 4.526 3.951 5.941 1.00 97.56 110 SER A C 1
ATOM 889 O O . SER A 1 110 ? 5.120 3.635 4.913 1.00 97.56 110 SER A O 1
ATOM 891 N N . ALA A 1 111 ? 4.848 5.056 6.621 1.00 98.12 111 ALA A N 1
ATOM 892 C CA . ALA A 1 111 ? 5.830 6.038 6.162 1.00 98.12 111 ALA A CA 1
ATOM 893 C C . ALA A 1 111 ? 7.251 5.462 6.016 1.00 98.12 111 ALA A C 1
ATOM 895 O O . ALA A 1 111 ? 7.905 5.701 5.001 1.00 98.12 111 ALA A O 1
ATOM 896 N N . THR A 1 112 ? 7.737 4.689 6.993 1.00 98.19 112 THR A N 1
ATOM 897 C CA . THR A 1 112 ? 9.056 4.046 6.900 1.00 98.19 112 THR A CA 1
ATOM 898 C C . THR A 1 112 ? 9.073 2.971 5.824 1.00 98.19 112 THR A C 1
ATOM 900 O O . THR A 1 112 ? 10.051 2.879 5.089 1.00 98.19 112 THR A O 1
ATOM 903 N N . GLY A 1 113 ? 7.982 2.218 5.662 1.00 98.19 113 GLY A N 1
ATOM 904 C CA . GLY A 1 113 ? 7.834 1.266 4.568 1.00 98.19 113 GLY A CA 1
ATOM 905 C C . GLY A 1 113 ? 7.910 1.936 3.195 1.00 98.19 113 GLY A C 1
ATOM 906 O O . GLY A 1 113 ? 8.624 1.448 2.323 1.00 98.19 113 GLY A O 1
ATOM 907 N N . PHE A 1 114 ? 7.244 3.080 3.004 1.00 98.38 114 PHE A N 1
ATOM 908 C CA . PHE A 1 114 ? 7.317 3.832 1.747 1.00 98.38 114 PHE A CA 1
ATOM 909 C C . PHE A 1 114 ? 8.715 4.393 1.492 1.00 98.38 114 PHE A C 1
ATOM 911 O O . PHE A 1 114 ? 9.186 4.362 0.356 1.00 98.38 114 PHE A O 1
ATOM 918 N N . LEU A 1 115 ? 9.416 4.840 2.536 1.00 98.38 115 LEU A N 1
ATOM 919 C CA . LEU A 1 115 ? 10.816 5.240 2.415 1.00 98.38 115 LEU A CA 1
ATOM 920 C C . LEU A 1 115 ? 11.697 4.063 1.967 1.00 98.38 115 LEU A C 1
ATOM 922 O O . LEU A 1 115 ? 12.485 4.209 1.033 1.00 98.38 115 LEU A O 1
ATOM 926 N N . THR A 1 116 ? 11.535 2.888 2.582 1.00 98.00 116 THR A N 1
ATOM 927 C CA . THR A 1 116 ? 12.249 1.670 2.175 1.00 98.00 116 THR A CA 1
ATOM 928 C C . THR A 1 116 ? 11.940 1.309 0.725 1.00 98.00 116 THR A C 1
ATOM 930 O O . THR A 1 116 ? 12.870 1.088 -0.044 1.00 98.00 116 THR A O 1
ATOM 933 N N . LEU A 1 117 ? 10.667 1.328 0.317 1.00 97.12 117 LEU A N 1
ATOM 934 C CA . LEU A 1 117 ? 10.282 1.055 -1.068 1.00 97.12 117 LEU A CA 1
ATOM 935 C C . LEU A 1 117 ? 10.865 2.064 -2.049 1.00 97.12 117 LEU A C 1
ATOM 937 O O . LEU A 1 117 ? 11.323 1.658 -3.113 1.00 97.12 117 LEU A O 1
ATOM 941 N N . SER A 1 118 ? 10.904 3.352 -1.703 1.00 97.38 118 SER A N 1
ATOM 942 C CA . SER A 1 118 ? 11.546 4.358 -2.551 1.00 97.38 118 SER A CA 1
ATOM 943 C C . SER A 1 118 ? 13.004 4.002 -2.830 1.00 97.38 118 SER A C 1
ATOM 945 O O . SER A 1 118 ? 13.450 4.103 -3.972 1.00 97.38 118 SER A O 1
ATOM 947 N N . ILE A 1 119 ? 13.745 3.582 -1.801 1.00 96.06 119 ILE A N 1
ATOM 948 C CA . ILE A 1 119 ? 15.143 3.161 -1.940 1.00 96.06 119 ILE A CA 1
ATOM 949 C C . ILE A 1 119 ? 15.220 1.878 -2.773 1.00 96.06 119 ILE A C 1
ATOM 951 O O . ILE A 1 119 ? 16.029 1.796 -3.692 1.00 96.06 119 ILE A O 1
ATOM 955 N N . THR A 1 120 ? 14.357 0.894 -2.509 1.00 94.12 120 THR A N 1
ATOM 956 C CA . THR A 1 120 ? 14.306 -0.361 -3.271 1.00 94.12 120 THR A CA 1
ATOM 957 C C . THR A 1 120 ? 14.058 -0.116 -4.757 1.00 94.12 120 THR A C 1
ATOM 959 O O . THR A 1 120 ? 14.802 -0.634 -5.586 1.00 94.12 120 THR A O 1
ATOM 962 N N . PHE A 1 121 ? 13.066 0.702 -5.116 1.00 94.31 121 PHE A N 1
ATOM 963 C CA . PHE A 1 121 ? 12.805 1.060 -6.508 1.00 94.31 121 PHE A CA 1
ATOM 964 C C . PHE A 1 121 ? 13.996 1.806 -7.117 1.00 94.31 121 PHE A C 1
ATOM 966 O O . PHE A 1 121 ? 14.464 1.436 -8.190 1.00 94.31 121 PHE A O 1
ATOM 973 N N . TYR A 1 122 ? 14.568 2.785 -6.416 1.00 92.38 122 TYR A N 1
ATOM 974 C CA . TYR A 1 122 ? 15.765 3.474 -6.898 1.00 92.38 122 TYR A CA 1
ATOM 975 C C . TYR A 1 122 ? 16.913 2.501 -7.221 1.00 92.38 122 TYR A C 1
ATOM 977 O O . TYR A 1 122 ? 17.492 2.584 -8.302 1.00 92.38 122 TYR A O 1
ATOM 985 N N . LEU A 1 123 ? 17.181 1.518 -6.356 1.00 91.44 123 LEU A N 1
ATOM 986 C CA . LEU A 1 123 ? 18.204 0.495 -6.600 1.00 91.44 123 LEU A CA 1
ATOM 987 C C . LEU A 1 123 ? 17.874 -0.402 -7.804 1.00 91.44 123 LEU A C 1
ATOM 989 O O . LEU A 1 123 ? 18.751 -0.665 -8.623 1.00 91.44 123 LEU A O 1
ATOM 993 N N . ILE A 1 124 ? 16.614 -0.827 -7.960 1.00 89.19 124 ILE A N 1
ATOM 994 C CA . ILE A 1 124 ? 16.171 -1.624 -9.121 1.00 89.19 124 ILE A CA 1
ATOM 995 C C . ILE A 1 124 ? 16.398 -0.855 -10.432 1.00 89.19 124 ILE A C 1
ATOM 997 O O . ILE A 1 124 ? 16.759 -1.461 -11.441 1.00 89.19 124 ILE A O 1
ATOM 1001 N N . SER A 1 125 ? 16.244 0.474 -10.420 1.00 87.12 125 SER A N 1
ATOM 1002 C CA . SER A 1 125 ? 16.377 1.303 -11.625 1.00 87.12 125 SER A CA 1
ATOM 1003 C C . SER A 1 125 ? 17.771 1.266 -12.268 1.00 87.12 125 SER A C 1
ATOM 1005 O O . SER A 1 125 ? 17.882 1.528 -13.462 1.00 87.12 125 SER A O 1
ATOM 1007 N N . PHE A 1 126 ? 18.818 0.880 -11.526 1.00 84.94 126 PHE A N 1
ATOM 1008 C CA . PHE A 1 126 ? 20.179 0.722 -12.057 1.00 84.94 126 PHE A CA 1
ATOM 1009 C C . PHE A 1 126 ? 20.419 -0.602 -12.784 1.00 84.94 126 PHE A C 1
ATOM 1011 O O . PHE A 1 126 ? 21.401 -0.727 -13.513 1.00 84.94 126 PHE A O 1
ATOM 1018 N N . HIS A 1 127 ? 19.564 -1.604 -12.573 1.00 80.56 127 HIS A N 1
ATOM 1019 C CA . HIS A 1 127 ? 19.796 -2.957 -13.077 1.00 80.56 127 HIS A CA 1
ATOM 1020 C C . HIS A 1 127 ? 19.094 -3.247 -14.409 1.00 80.56 127 HIS A C 1
ATOM 1022 O O . HIS A 1 127 ? 19.574 -4.094 -15.160 1.00 80.56 127 HIS A O 1
ATOM 1028 N N . GLU A 1 128 ? 17.997 -2.554 -14.734 1.00 73.81 128 GLU A N 1
ATOM 1029 C CA . GLU A 1 128 ? 17.262 -2.751 -15.991 1.00 73.81 128 GLU A CA 1
ATOM 1030 C C . GLU A 1 128 ? 16.827 -1.426 -16.633 1.00 73.81 128 GLU A C 1
ATOM 1032 O O . GLU A 1 128 ? 15.843 -0.807 -16.219 1.00 73.81 128 GLU A O 1
ATOM 1037 N N . LEU A 1 129 ? 17.510 -1.040 -17.720 1.00 69.00 129 LEU A N 1
ATOM 1038 C CA . LEU A 1 129 ? 17.203 0.179 -18.486 1.00 69.00 129 LEU A CA 1
ATOM 1039 C C . LEU A 1 129 ? 15.759 0.191 -19.019 1.00 69.00 129 LEU A C 1
ATOM 1041 O O . LEU A 1 129 ? 15.097 1.224 -19.010 1.00 69.00 129 LEU A O 1
ATOM 1045 N N . SER A 1 130 ? 15.249 -0.967 -19.457 1.00 75.12 130 SER A N 1
ATOM 1046 C CA . SER A 1 130 ? 13.928 -1.066 -20.100 1.00 75.12 130 SER A CA 1
ATOM 1047 C C . SER A 1 130 ? 12.756 -0.697 -19.178 1.00 75.12 130 SER A C 1
ATOM 1049 O O . SER A 1 130 ? 11.730 -0.213 -19.648 1.00 75.12 130 SER A O 1
ATOM 1051 N N . THR A 1 131 ? 12.916 -0.870 -17.863 1.00 80.56 131 THR A N 1
ATOM 1052 C CA . THR A 1 131 ? 11.895 -0.543 -16.853 1.00 80.56 131 THR A CA 1
ATOM 1053 C C . THR A 1 131 ? 12.237 0.700 -16.035 1.00 80.56 131 THR A C 1
ATOM 1055 O O . THR A 1 131 ? 11.512 1.040 -15.099 1.00 80.56 131 THR A O 1
ATOM 1058 N N . GLN A 1 132 ? 13.334 1.384 -16.367 1.00 87.38 132 GLN A N 1
ATOM 1059 C CA . GLN A 1 132 ? 13.920 2.436 -15.543 1.00 87.38 132 GLN A CA 1
ATOM 1060 C C . GLN A 1 132 ? 12.917 3.547 -15.208 1.00 87.38 132 GLN A C 1
ATOM 1062 O O . GLN A 1 132 ? 12.732 3.866 -14.035 1.00 87.38 132 GLN A O 1
ATOM 1067 N N . ILE A 1 133 ? 12.203 4.075 -16.208 1.00 90.19 133 ILE A N 1
ATOM 1068 C CA . ILE A 1 133 ? 11.233 5.168 -16.014 1.00 90.19 133 ILE A CA 1
ATOM 1069 C C . ILE A 1 133 ? 10.072 4.728 -15.111 1.00 90.19 133 ILE A C 1
ATOM 1071 O O . ILE A 1 133 ? 9.648 5.473 -14.226 1.00 90.19 133 ILE A O 1
ATOM 1075 N N . ILE A 1 134 ? 9.551 3.511 -15.303 1.00 90.06 134 ILE A N 1
ATOM 1076 C CA . ILE A 1 134 ? 8.448 2.969 -14.490 1.00 90.06 134 ILE A CA 1
ATOM 1077 C C . ILE A 1 134 ? 8.887 2.870 -13.029 1.00 90.06 134 ILE A C 1
ATOM 1079 O O . ILE A 1 134 ? 8.211 3.366 -12.130 1.00 90.06 134 ILE A O 1
ATOM 1083 N N . VAL A 1 135 ? 10.051 2.272 -12.793 1.00 92.00 135 VAL A N 1
ATOM 1084 C CA . VAL A 1 135 ? 10.594 2.061 -11.452 1.00 92.00 135 VAL A CA 1
ATOM 1085 C C . VAL A 1 135 ? 10.900 3.396 -10.758 1.00 92.00 135 VAL A C 1
ATOM 1087 O O . VAL A 1 135 ? 10.539 3.582 -9.595 1.00 92.00 135 VAL A O 1
ATOM 1090 N N . GLN A 1 136 ? 11.475 4.369 -11.470 1.00 94.00 136 GLN A N 1
ATOM 1091 C CA . GLN A 1 136 ? 11.681 5.728 -10.954 1.00 94.00 136 GLN A CA 1
ATOM 1092 C C . GLN A 1 136 ? 10.360 6.418 -10.592 1.00 94.00 136 GLN A C 1
ATOM 1094 O O . GLN A 1 136 ? 10.283 7.113 -9.579 1.00 94.00 136 GLN A O 1
ATOM 1099 N N . SER A 1 137 ? 9.298 6.176 -11.363 1.00 95.44 137 SER A N 1
ATOM 1100 C CA . SER A 1 137 ? 7.970 6.731 -11.082 1.00 95.44 137 SER A CA 1
ATOM 1101 C C . SER A 1 137 ? 7.397 6.207 -9.763 1.00 95.44 137 SER A C 1
ATOM 1103 O O . SER A 1 137 ? 6.868 6.982 -8.965 1.00 95.44 137 SER A O 1
ATOM 1105 N N . TYR A 1 138 ? 7.567 4.911 -9.482 1.00 95.69 138 TYR A N 1
ATOM 1106 C CA . TYR A 1 138 ? 7.213 4.324 -8.186 1.00 95.69 138 TYR A CA 1
ATOM 1107 C C . TYR A 1 138 ? 8.088 4.840 -7.035 1.00 95.69 138 TYR A C 1
ATOM 1109 O O . TYR A 1 138 ? 7.574 5.049 -5.932 1.00 95.69 138 TYR A O 1
ATOM 1117 N N . ALA A 1 139 ? 9.382 5.083 -7.269 1.00 96.62 139 ALA A N 1
ATOM 1118 C CA . ALA A 1 139 ? 10.273 5.654 -6.259 1.00 96.62 139 ALA A CA 1
ATOM 1119 C C . ALA A 1 139 ? 9.813 7.061 -5.837 1.00 96.62 139 ALA A C 1
ATOM 1121 O O . ALA A 1 139 ? 9.564 7.307 -4.657 1.00 96.62 139 ALA A O 1
ATOM 1122 N N . ILE A 1 140 ? 9.604 7.957 -6.807 1.00 96.94 140 ILE A N 1
ATOM 1123 C CA . ILE A 1 140 ? 9.130 9.328 -6.558 1.00 96.94 140 ILE A CA 1
ATOM 1124 C C . ILE A 1 140 ? 7.748 9.302 -5.902 1.00 96.94 140 ILE A C 1
ATOM 1126 O O . ILE A 1 140 ? 7.514 9.994 -4.913 1.00 96.94 140 ILE A O 1
ATOM 1130 N N . SER A 1 141 ? 6.843 8.462 -6.407 1.00 97.38 141 SER A N 1
ATOM 1131 C CA . SER A 1 141 ? 5.515 8.291 -5.824 1.00 97.38 141 SER A CA 1
ATOM 1132 C C . SER A 1 141 ? 5.572 7.881 -4.347 1.00 97.38 141 SER A C 1
ATOM 1134 O O . SER A 1 141 ? 4.845 8.443 -3.528 1.00 97.38 141 SER A O 1
ATOM 1136 N N . SER A 1 142 ? 6.462 6.949 -3.996 1.00 97.69 142 SER A N 1
ATOM 1137 C CA . SER A 1 142 ? 6.636 6.488 -2.615 1.00 97.69 142 SER A CA 1
ATOM 1138 C C . SER A 1 142 ? 7.094 7.619 -1.690 1.00 97.69 142 SER A C 1
ATOM 1140 O O . SER A 1 142 ? 6.593 7.733 -0.574 1.00 97.69 142 SER A O 1
ATOM 1142 N N . LEU A 1 143 ? 7.979 8.510 -2.153 1.00 97.75 143 LEU A N 1
ATOM 1143 C CA . LEU A 1 143 ? 8.385 9.694 -1.382 1.00 97.75 143 LEU A CA 1
ATOM 1144 C C . LEU A 1 143 ? 7.230 10.680 -1.184 1.00 97.75 143 LEU A C 1
ATOM 1146 O O . LEU A 1 143 ? 7.050 11.201 -0.084 1.00 97.75 143 LEU A O 1
ATOM 1150 N N . LEU A 1 144 ? 6.427 10.913 -2.224 1.00 97.25 144 LEU A N 1
ATOM 1151 C CA . LEU A 1 144 ? 5.272 11.814 -2.160 1.00 97.25 144 LEU A CA 1
ATOM 1152 C C . LEU A 1 144 ? 4.146 11.279 -1.261 1.00 97.25 144 LEU A C 1
ATOM 1154 O O . LEU A 1 144 ? 3.392 12.069 -0.692 1.00 97.25 144 LEU A O 1
ATOM 1158 N N . ALA A 1 145 ? 4.046 9.960 -1.086 1.00 97.06 145 ALA A N 1
ATOM 1159 C CA . ALA A 1 145 ? 3.074 9.339 -0.189 1.00 97.06 145 ALA A CA 1
ATOM 1160 C C . ALA A 1 145 ? 3.344 9.661 1.296 1.00 97.06 145 ALA A C 1
ATOM 1162 O O . ALA A 1 145 ? 2.406 9.850 2.072 1.00 97.06 145 ALA A O 1
ATOM 1163 N N . ILE A 1 146 ? 4.617 9.775 1.699 1.00 97.56 146 ILE A N 1
ATOM 1164 C CA . ILE A 1 146 ? 5.037 9.965 3.101 1.00 97.56 146 ILE A CA 1
ATOM 1165 C C . ILE A 1 146 ? 4.348 11.160 3.787 1.00 97.56 146 ILE A C 1
ATOM 1167 O O . ILE A 1 146 ? 3.712 10.948 4.826 1.00 97.56 146 ILE A O 1
ATOM 1171 N N . PRO A 1 147 ? 4.422 12.407 3.273 1.00 96.50 147 PRO A N 1
ATOM 1172 C CA . PRO A 1 147 ? 3.788 13.546 3.937 1.00 96.50 147 PRO A CA 1
ATOM 1173 C C . PRO A 1 147 ? 2.265 13.392 4.037 1.00 96.50 147 PRO A C 1
ATOM 1175 O O . PRO A 1 147 ? 1.683 13.762 5.059 1.00 96.50 147 PRO A O 1
ATOM 1178 N N . LEU A 1 148 ? 1.621 12.795 3.028 1.00 95.00 148 LEU A N 1
ATOM 1179 C CA . LEU A 1 148 ? 0.177 12.545 3.033 1.00 95.00 148 LEU A CA 1
ATOM 1180 C C . LEU A 1 148 ? -0.214 11.563 4.141 1.00 95.00 148 LEU A C 1
ATOM 1182 O O . LEU A 1 148 ? -1.172 11.811 4.872 1.00 95.00 148 LEU A O 1
ATOM 1186 N N . ILE A 1 149 ? 0.569 10.499 4.321 1.00 94.69 149 ILE A N 1
ATOM 1187 C CA . ILE A 1 149 ? 0.348 9.480 5.354 1.00 94.69 149 ILE A CA 1
ATOM 1188 C C . ILE A 1 149 ? 0.561 10.049 6.755 1.00 94.69 149 ILE A C 1
ATOM 1190 O O . ILE A 1 149 ? -0.241 9.821 7.665 1.00 94.69 149 ILE A O 1
ATOM 1194 N N . LEU A 1 150 ? 1.617 10.836 6.955 1.00 94.31 150 LEU A N 1
ATOM 1195 C CA . LEU A 1 150 ? 1.874 11.467 8.249 1.00 94.31 150 LEU A CA 1
ATOM 1196 C C . LEU A 1 150 ? 0.760 12.465 8.621 1.00 94.31 150 LEU A C 1
ATOM 1198 O O . LEU A 1 150 ? 0.373 12.542 9.795 1.00 94.31 150 LEU A O 1
ATOM 1202 N N . ALA A 1 151 ? 0.169 13.137 7.626 1.00 92.62 151 ALA A N 1
ATOM 1203 C CA . ALA A 1 151 ? -0.932 14.092 7.773 1.00 92.62 151 ALA A CA 1
ATOM 1204 C C . ALA A 1 151 ? -2.329 13.465 7.988 1.00 92.62 151 ALA A C 1
ATOM 1206 O O . ALA A 1 151 ? -3.309 14.200 8.182 1.00 92.62 151 ALA A O 1
ATOM 1207 N N . ILE A 1 152 ? -2.443 12.131 7.985 1.00 90.88 152 ILE A N 1
ATOM 1208 C CA . ILE A 1 152 ? -3.708 11.422 8.224 1.00 90.88 152 ILE A CA 1
ATOM 1209 C C . ILE A 1 152 ? -4.310 11.825 9.571 1.00 90.88 152 ILE A C 1
ATOM 1211 O O . ILE A 1 152 ? -3.609 11.975 10.566 1.00 90.88 152 ILE A O 1
ATOM 1215 N N . ASN A 1 153 ? -5.623 11.973 9.649 1.00 87.38 153 ASN A N 1
ATOM 1216 C CA . ASN A 1 153 ? -6.309 12.146 10.925 1.00 87.38 153 ASN A CA 1
ATOM 1217 C C . ASN A 1 153 ? -7.535 11.222 10.924 1.00 87.38 153 ASN A C 1
ATOM 1219 O O . ASN A 1 153 ? -8.357 11.372 10.017 1.00 87.38 153 ASN A O 1
ATOM 1223 N N . PRO A 1 154 ? -7.663 10.288 11.889 1.00 82.44 154 PRO A N 1
ATOM 1224 C CA . PRO A 1 154 ? -8.786 9.349 11.957 1.00 82.44 154 PRO A CA 1
ATOM 1225 C C . PRO A 1 154 ? -10.151 10.042 11.893 1.00 82.44 154 PRO A C 1
ATOM 1227 O O . PRO A 1 154 ? -11.070 9.525 11.278 1.00 82.44 154 PRO A O 1
ATOM 1230 N N . HIS A 1 155 ? -10.256 11.259 12.433 1.00 81.06 155 HIS A N 1
ATOM 1231 C CA . HIS A 1 155 ? -11.507 12.015 12.512 1.00 81.06 155 HIS A CA 1
ATOM 1232 C C . HIS A 1 155 ? -11.815 12.865 11.266 1.00 81.06 155 HIS A C 1
ATOM 1234 O O . HIS A 1 155 ? -12.777 13.635 11.261 1.00 81.06 155 HIS A O 1
ATOM 1240 N N . LYS A 1 156 ? -10.993 12.798 10.210 1.00 80.19 156 LYS A N 1
ATOM 1241 C CA . LYS A 1 156 ? -11.301 13.482 8.944 1.00 80.19 156 LYS A CA 1
ATOM 1242 C C . LYS A 1 156 ? -12.434 12.772 8.203 1.00 80.19 156 LYS A C 1
ATOM 1244 O O . LYS A 1 156 ? -12.572 11.557 8.264 1.00 80.19 156 LYS A O 1
ATOM 1249 N N . LYS A 1 157 ? -13.205 13.561 7.453 1.00 81.94 157 LYS A N 1
ATOM 1250 C CA . LYS A 1 157 ? -14.332 13.092 6.637 1.00 81.94 157 LYS A CA 1
ATOM 1251 C C . LYS A 1 157 ? -13.887 12.093 5.562 1.00 81.94 157 LYS A C 1
ATOM 1253 O O . LYS A 1 157 ? -12.767 12.172 5.060 1.00 81.94 157 LYS A O 1
ATOM 1258 N N . GLU A 1 158 ? -14.803 11.218 5.160 1.00 77.88 158 GLU A N 1
ATOM 1259 C CA . GLU A 1 158 ? -14.567 10.111 4.223 1.00 77.88 158 GLU A CA 1
ATOM 1260 C C . GLU A 1 158 ? -13.898 10.536 2.905 1.00 77.88 158 GLU A C 1
ATOM 1262 O O . GLU A 1 158 ? -12.925 9.911 2.488 1.00 77.88 158 GLU A O 1
ATOM 1267 N N . TYR A 1 159 ? -14.319 11.660 2.311 1.00 82.00 159 TYR A N 1
ATOM 1268 C CA . TYR A 1 159 ? -13.745 12.170 1.058 1.00 82.00 159 TYR A CA 1
ATOM 1269 C C . TYR A 1 159 ? -12.246 12.486 1.142 1.00 82.00 159 TYR A C 1
ATOM 1271 O O . TYR A 1 159 ? -11.567 12.515 0.120 1.00 82.00 159 TYR A O 1
ATOM 1279 N N . TYR A 1 160 ? -11.699 12.743 2.335 1.00 85.56 160 TYR A N 1
ATOM 1280 C CA . TYR A 1 160 ? -10.258 12.938 2.488 1.00 85.56 160 TYR A CA 1
ATOM 1281 C C . TYR A 1 160 ? -9.505 11.635 2.210 1.00 85.56 160 TYR A C 1
ATOM 1283 O O . TYR A 1 160 ? -8.457 11.653 1.570 1.00 85.56 160 TYR A O 1
ATOM 1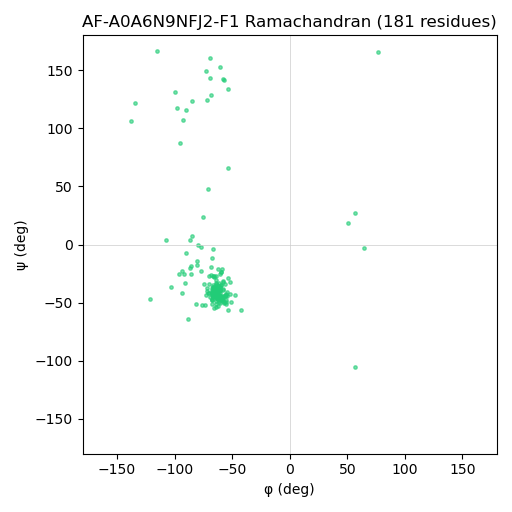291 N N . TYR A 1 161 ? -10.052 10.504 2.647 1.00 84.75 161 TYR A N 1
ATOM 1292 C CA . TYR A 1 161 ? -9.443 9.201 2.419 1.00 84.75 161 TYR A CA 1
ATOM 1293 C C . TYR A 1 161 ? -9.663 8.734 0.985 1.00 84.75 161 TYR A C 1
ATOM 1295 O O . TYR A 1 161 ? -8.683 8.465 0.297 1.00 84.75 161 TYR A O 1
ATOM 1303 N N . SER A 1 162 ? -10.908 8.730 0.506 1.00 81.94 162 SER A N 1
ATOM 1304 C CA . SER A 1 162 ? -11.215 8.263 -0.853 1.00 81.94 162 SER A CA 1
ATOM 1305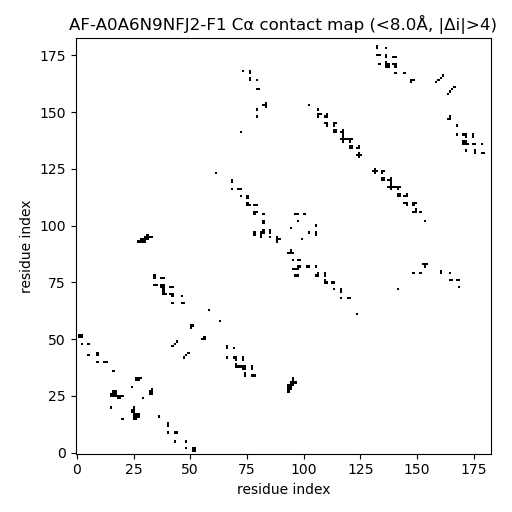 C C . SER A 1 162 ? -10.696 9.213 -1.943 1.00 81.94 162 SER A C 1
ATOM 1307 O O . SER A 1 162 ? -10.396 8.807 -3.055 1.00 81.94 162 SER A O 1
ATOM 1309 N N . GLY A 1 163 ? -10.563 10.506 -1.636 1.00 84.38 163 GLY A N 1
ATOM 1310 C CA . GLY A 1 163 ? -10.021 11.496 -2.566 1.00 84.38 163 GLY A CA 1
ATOM 1311 C C . GLY A 1 163 ? -8.502 11.610 -2.479 1.00 84.38 163 GLY A C 1
ATOM 1312 O O . GLY A 1 163 ? -7.796 11.333 -3.440 1.00 84.38 163 GLY A O 1
ATOM 1313 N N . VAL A 1 164 ? -7.979 12.045 -1.328 1.00 87.00 164 VAL A N 1
ATOM 1314 C CA . VAL A 1 164 ? -6.556 12.405 -1.202 1.00 87.00 164 VAL A CA 1
ATOM 1315 C C . VAL A 1 164 ? -5.693 11.175 -0.997 1.00 87.00 164 VAL A C 1
ATOM 1317 O O . VAL A 1 164 ? -4.710 10.999 -1.711 1.00 87.00 164 VAL A O 1
ATOM 1320 N N . ILE A 1 165 ? -6.035 10.325 -0.032 1.00 91.44 165 ILE A N 1
ATOM 1321 C CA . ILE A 1 165 ? -5.192 9.170 0.272 1.00 91.44 165 ILE A CA 1
ATOM 1322 C C . ILE A 1 165 ? -5.229 8.189 -0.895 1.00 91.44 165 ILE A C 1
ATOM 1324 O O . ILE A 1 165 ? -4.172 7.861 -1.417 1.00 91.44 165 ILE A O 1
ATOM 1328 N N . GLU A 1 166 ? -6.410 7.795 -1.370 1.00 90.00 166 GLU A N 1
ATOM 1329 C CA . GLU A 1 166 ? -6.561 6.832 -2.468 1.00 90.00 166 GLU A CA 1
ATOM 1330 C C . GLU A 1 166 ? -5.849 7.276 -3.758 1.00 90.00 166 GLU A C 1
ATOM 1332 O O . GLU A 1 166 ? -5.277 6.437 -4.457 1.00 90.00 166 GLU A O 1
ATOM 1337 N N . SER A 1 167 ? -5.761 8.591 -4.016 1.00 90.50 167 SER A N 1
ATOM 1338 C CA . SER A 1 167 ? -5.055 9.139 -5.184 1.00 90.50 167 SER A CA 1
ATOM 1339 C C . SER A 1 167 ? -3.571 8.773 -5.265 1.00 90.50 167 SER A C 1
ATOM 1341 O O . SER A 1 167 ? -3.016 8.781 -6.363 1.00 90.50 167 SER A O 1
ATOM 1343 N N . ILE A 1 168 ? -2.931 8.386 -4.155 1.00 93.38 168 ILE A N 1
ATOM 1344 C CA . ILE A 1 168 ? -1.534 7.924 -4.151 1.00 93.38 168 ILE A CA 1
ATOM 1345 C C . ILE A 1 168 ? -1.353 6.737 -5.109 1.00 93.38 168 ILE A C 1
ATOM 1347 O O . ILE A 1 168 ? -0.339 6.675 -5.797 1.00 93.38 168 ILE A O 1
ATOM 1351 N N . LEU A 1 169 ? -2.355 5.858 -5.266 1.00 92.25 169 LEU A N 1
ATOM 1352 C CA . LEU A 1 169 ? -2.304 4.750 -6.235 1.00 92.25 169 LEU A CA 1
ATOM 1353 C C . LEU A 1 169 ? -2.162 5.224 -7.692 1.00 92.25 169 LEU A C 1
ATOM 1355 O O . LEU A 1 169 ? -1.640 4.485 -8.525 1.00 92.25 169 LEU A O 1
ATOM 1359 N N . LEU A 1 170 ? -2.596 6.448 -8.005 1.00 92.94 170 LEU A N 1
ATOM 1360 C CA . LEU A 1 170 ? -2.471 7.050 -9.335 1.00 92.94 170 LEU A CA 1
ATOM 1361 C C . LEU A 1 170 ? -1.126 7.752 -9.543 1.00 92.94 170 LEU A C 1
ATOM 1363 O O . LEU A 1 170 ? -0.739 7.998 -10.686 1.00 92.94 170 LEU A O 1
ATOM 1367 N N . PHE A 1 171 ? -0.394 8.076 -8.475 1.00 95.06 171 PHE A N 1
ATOM 1368 C CA . PHE A 1 171 ? 0.853 8.838 -8.572 1.00 95.06 171 PHE A CA 1
ATOM 1369 C C . PHE A 1 171 ? 1.899 8.165 -9.470 1.00 95.06 171 PHE A C 1
ATOM 1371 O O . PHE A 1 171 ? 2.437 8.872 -10.323 1.00 95.06 171 PHE A O 1
ATOM 1378 N N . PRO A 1 172 ? 2.181 6.846 -9.372 1.00 94.31 172 PRO A N 1
ATOM 1379 C CA . PRO A 1 172 ? 3.161 6.212 -10.251 1.00 94.31 172 PRO A CA 1
ATOM 1380 C C . PRO A 1 172 ? 2.803 6.380 -11.731 1.00 94.31 172 PRO A C 1
ATOM 1382 O O . PRO A 1 172 ? 3.678 6.646 -12.547 1.00 94.31 172 PRO A O 1
ATOM 1385 N N . PHE A 1 173 ? 1.515 6.291 -12.075 1.00 93.25 173 PHE A N 1
ATOM 1386 C CA . PHE A 1 173 ? 1.042 6.470 -13.446 1.00 93.25 173 PHE A CA 1
ATOM 1387 C C . PHE A 1 173 ? 1.207 7.915 -13.932 1.00 93.25 173 PHE A C 1
ATOM 1389 O O . PHE A 1 173 ? 1.758 8.145 -15.007 1.00 93.25 173 PHE A O 1
ATOM 1396 N N . LEU A 1 174 ? 0.784 8.899 -13.132 1.00 95.25 174 LEU A N 1
ATOM 1397 C CA . LEU A 1 174 ? 0.911 10.317 -13.490 1.00 95.25 174 LEU A CA 1
ATOM 1398 C C . LEU A 1 174 ? 2.376 10.741 -13.645 1.00 95.25 174 LEU A C 1
ATOM 1400 O O . LEU A 1 174 ? 2.722 11.447 -14.592 1.00 95.25 174 LEU A O 1
ATOM 1404 N N . ILE A 1 175 ? 3.244 10.276 -12.747 1.00 96.06 175 ILE A N 1
ATOM 1405 C CA . ILE A 1 175 ? 4.684 10.544 -12.808 1.00 96.06 175 ILE A CA 1
ATOM 1406 C C . ILE A 1 175 ? 5.294 9.870 -14.038 1.00 96.06 175 ILE A C 1
ATOM 1408 O O . ILE A 1 175 ? 6.081 10.498 -14.742 1.00 96.06 175 ILE A O 1
ATOM 1412 N N . HIS A 1 176 ? 4.889 8.638 -14.351 1.00 93.81 176 HIS A N 1
ATOM 1413 C CA . HIS A 1 176 ? 5.347 7.943 -15.550 1.00 93.81 176 HIS A CA 1
ATOM 1414 C C . HIS A 1 176 ? 4.986 8.704 -16.831 1.00 93.81 176 HIS A C 1
ATOM 1416 O O . HIS A 1 176 ? 5.846 8.894 -17.692 1.00 93.81 176 HIS A O 1
ATOM 1422 N N . LEU A 1 177 ? 3.749 9.201 -16.945 1.00 93.94 177 LEU A N 1
ATOM 1423 C CA . LEU A 1 177 ? 3.318 10.025 -18.082 1.00 93.94 177 LEU A CA 1
ATOM 1424 C C . LEU A 1 177 ? 4.112 11.329 -18.212 1.00 93.94 177 LEU A C 1
ATOM 1426 O O . LEU A 1 177 ? 4.305 11.820 -19.321 1.00 93.94 177 LEU A O 1
ATOM 1430 N N . PHE A 1 178 ? 4.538 11.911 -17.092 1.00 94.50 178 PHE A N 1
ATOM 1431 C CA . PHE A 1 178 ? 5.371 13.107 -17.101 1.00 94.50 178 PHE A CA 1
ATOM 1432 C C . PHE A 1 178 ? 6.806 12.785 -17.535 1.00 94.50 178 PHE A C 1
ATOM 1434 O O . PHE A 1 178 ? 7.311 13.395 -18.472 1.00 94.50 178 PHE A O 1
ATOM 1441 N N . LEU A 1 179 ? 7.446 11.795 -16.906 1.00 91.75 179 LEU A N 1
ATOM 1442 C CA . LEU A 1 179 ? 8.838 11.436 -17.190 1.00 91.75 179 LEU A CA 1
ATOM 1443 C C . LEU A 1 179 ? 9.030 10.918 -18.621 1.00 91.75 179 LEU A C 1
ATOM 1445 O O . LEU A 1 179 ? 9.989 11.313 -19.269 1.00 91.75 179 LEU A O 1
ATOM 1449 N N . SER A 1 180 ? 8.098 10.111 -19.135 1.00 89.38 180 SER A N 1
ATOM 1450 C CA . SER A 1 180 ? 8.140 9.581 -20.513 1.00 89.38 180 SER A CA 1
ATOM 1451 C C . SER A 1 180 ? 7.952 10.630 -21.616 1.00 89.38 180 SER A C 1
ATOM 1453 O O . SER A 1 180 ? 8.130 10.320 -22.788 1.00 89.38 180 SER A O 1
ATOM 1455 N N . LYS A 1 181 ? 7.541 11.856 -21.272 1.00 87.00 181 LYS A N 1
ATOM 1456 C CA . LYS A 1 181 ? 7.485 12.984 -22.216 1.00 87.00 181 LYS A CA 1
ATOM 1457 C C . LYS A 1 181 ? 8.744 13.842 -22.189 1.00 87.00 181 LYS A C 1
ATOM 1459 O O . LYS A 1 181 ? 8.973 14.598 -23.128 1.00 87.00 181 LYS A O 1
ATOM 1464 N N . VAL A 1 182 ? 9.485 13.801 -21.085 1.00 83.00 182 VAL A N 1
ATOM 1465 C CA . VAL A 1 182 ? 10.681 14.623 -20.861 1.00 83.00 182 VAL A CA 1
ATOM 1466 C C . VAL A 1 182 ? 11.944 13.897 -21.330 1.00 83.00 182 VAL A C 1
ATOM 1468 O O . VAL A 1 182 ? 12.869 14.556 -21.801 1.00 83.00 182 VAL A O 1
ATOM 1471 N N . PHE A 1 183 ? 11.966 12.568 -21.210 1.00 69.94 183 PHE A N 1
ATOM 1472 C CA . PHE A 1 183 ? 13.042 11.672 -21.640 1.00 69.94 183 PHE A CA 1
ATOM 1473 C C . PHE A 1 183 ? 12.577 10.793 -22.797 1.00 69.94 183 PHE A C 1
ATOM 1475 O O . PHE A 1 183 ? 13.413 10.527 -23.688 1.00 69.94 183 PHE A O 1
#

pLDDT: mean 89.69, std 8.31, range [51.0, 98.38]